Protein AF-G0UM67-F1 (afdb_monomer)

pLDDT: mean 74.73, std 21.14, range [26.67, 97.81]

Sequence (356 aa):
MTARTPSRRLTDVLRSNSKESLLRNATDLARVSASLNPEEIQTRFMRNKLLISPKSLQLLYDATIFSRWCAFAVYKPPFCPMRREESRSNFHRVSVESFVEAALRSRDIHPMIQREIPPQDIKIRVVNDVDEVASGPVVVTVADRHHFTRSLEGFTMRYDVLVAGHLPLTEPRTVTAENLFPSLRSGDGDCAPPAGKTGTAAGGASALCACTYQVKRNAYYSVHPVSLVEIAISSPPFPLPPRIELFVREHLGTFVIGDPAANTVAADGSQAAKSSWGVIAMRGDCDFPRVFTHLREVLINTDLTGATGDVTVHKPISFHCRNCFEPVLQRERIYSLKQRRVALLDGSWTPEAEFL

Nearest PDB structures (foldseek):
  2hvy-assembly1_A  TM=4.637E-01  e=1.427E-03  Pyrococcus furiosus
  2rfk-assembly1_A  TM=4.840E-01  e=8.374E-03  Pyrococcus furiosus
  2aus-assembly2_A  TM=4.712E-01  e=1.265E-02  Pyrococcus abyssi
  8jfx-assembly1_A  TM=3.725E-01  e=1.060E-02  Homo sapiens
  1r3e-assembly1_A  TM=3.399E-01  e=4.913E-02  Thermotoga maritima

Foldseek 3Di:
DDPDDPLCDVVVVVVVDDPVRVVVVVVVLVVVCVVDDCVQPVFVLSVCLAAPDLVQKDWQDDLVCCLVPQKTKIKFDANAAQDLVVLVSHPVSGHVVVVVVVVCVDPVNVVSCVVRPDPVFFDWDFQADDDSQEIEITMIHGGPPFPSRPFQQQKKWKKKFKWFADDDWDDKDWDQLCLFVVVLVDPDDPPDDPDDDDDDDSPPLRVSKTKIKGFHDWFDFLLGIITIMMIMIHRRSGRYGTPVQSSCVPPVVTGTFLAQVRVVVPPDDDDPVCPPVCCRPHGVRSPDGGGRMYRFKMKGFGFDQPPVRPDTDTDIDMDGDPDHCVSRTHRDSDPPVCVVVVCVVVVVDDPVVVVD

Solvent-accessible surface area (backbone atoms only — not comparable to full-atom values): 20306 Å² total; per-residue (Å²): 134,86,80,77,77,76,74,74,44,71,66,52,59,54,68,74,41,55,71,68,56,53,50,50,53,50,52,52,50,52,57,54,56,71,75,47,63,67,80,64,45,70,41,66,33,44,29,43,44,28,58,50,58,74,82,60,48,42,82,49,76,50,72,70,51,26,74,76,62,37,36,42,30,35,34,43,40,52,42,44,26,56,45,59,81,62,7,74,73,22,79,68,53,48,15,50,48,55,47,50,59,52,45,56,68,28,89,77,42,32,62,49,44,69,72,78,43,60,80,90,54,63,40,80,42,77,59,44,50,64,45,41,51,26,24,26,65,30,41,36,30,44,33,81,82,50,71,69,66,80,41,44,68,44,31,34,40,34,28,44,32,37,28,57,39,69,64,76,75,47,70,81,38,83,44,64,51,47,61,36,37,56,72,71,72,48,92,64,86,84,73,81,70,84,85,86,78,93,76,95,62,85,82,60,44,66,78,64,29,48,28,31,38,24,35,75,43,66,33,25,52,97,80,40,52,20,19,41,31,40,38,40,38,30,15,49,73,58,45,67,51,66,42,56,62,57,33,34,38,76,75,66,75,38,37,40,38,22,33,79,73,49,69,74,66,74,76,74,80,77,87,84,66,56,74,67,51,48,52,43,35,74,34,18,62,86,86,62,43,45,39,40,41,30,40,40,33,43,36,35,57,40,79,32,78,37,100,80,74,80,48,71,49,74,52,74,46,75,48,68,53,90,81,60,69,70,75,71,54,33,85,61,85,67,71,74,60,52,69,64,49,49,33,64,71,74,67,72,60,50,82,73,76,77,78,117

Mean predicted aligned error: 12.61 Å

Structure (mmCIF, N/CA/C/O backbone):
data_AF-G0UM67-F1
#
_entry.id   AF-G0UM67-F1
#
loop_
_atom_site.group_PDB
_atom_site.id
_atom_site.type_symbol
_atom_site.label_atom_id
_atom_site.label_alt_id
_atom_site.label_comp_id
_atom_site.label_asym_id
_atom_site.label_entity_id
_atom_site.label_seq_id
_atom_site.pdbx_PDB_ins_code
_atom_site.Cartn_x
_atom_site.Cartn_y
_atom_site.Cartn_z
_atom_site.occupancy
_atom_site.B_iso_or_equiv
_atom_site.auth_seq_id
_atom_site.auth_comp_id
_atom_site.auth_asym_id
_atom_site.auth_atom_id
_atom_site.pdbx_PDB_model_num
ATOM 1 N N . MET A 1 1 ? -23.348 -15.900 -17.249 1.00 29.97 1 MET A N 1
ATOM 2 C CA . MET A 1 1 ? -23.357 -14.441 -16.999 1.00 29.97 1 MET A CA 1
ATOM 3 C C . MET A 1 1 ? -21.942 -13.918 -17.172 1.00 29.97 1 MET A C 1
ATOM 5 O O . MET A 1 1 ? -21.071 -14.228 -16.374 1.00 29.97 1 MET A O 1
ATOM 9 N N . THR A 1 2 ? -21.686 -13.236 -18.284 1.00 26.67 2 THR A N 1
ATOM 10 C CA . THR A 1 2 ? -20.361 -12.753 -18.689 1.00 26.67 2 THR A CA 1
ATOM 11 C C . THR A 1 2 ? -19.959 -11.547 -17.844 1.00 26.67 2 THR A C 1
ATOM 13 O O . THR A 1 2 ? -20.509 -10.458 -18.015 1.00 26.67 2 THR A O 1
ATOM 16 N N . ALA A 1 3 ? -19.012 -11.741 -16.928 1.00 29.08 3 ALA A N 1
ATOM 17 C CA . ALA A 1 3 ? -18.395 -10.662 -16.171 1.00 29.08 3 ALA A CA 1
ATOM 18 C C . ALA A 1 3 ? -17.641 -9.741 -17.143 1.00 29.08 3 ALA A C 1
ATOM 20 O O . ALA A 1 3 ? -16.556 -10.071 -17.619 1.00 29.08 3 ALA A O 1
ATOM 21 N N . ARG A 1 4 ? -18.241 -8.595 -17.485 1.00 30.08 4 ARG A N 1
ATOM 22 C CA . ARG A 1 4 ? -17.536 -7.517 -18.184 1.00 30.08 4 ARG A CA 1
ATOM 23 C C . ARG A 1 4 ? -16.379 -7.059 -17.298 1.00 30.08 4 ARG A C 1
ATOM 25 O O . ARG A 1 4 ? -16.598 -6.542 -16.206 1.00 30.08 4 ARG A O 1
ATOM 32 N N . THR A 1 5 ? -15.157 -7.242 -17.779 1.00 33.53 5 THR A N 1
ATOM 33 C CA . THR A 1 5 ? -13.941 -6.677 -17.196 1.00 33.53 5 THR A CA 1
ATOM 34 C C . THR A 1 5 ? -14.061 -5.151 -17.197 1.00 33.53 5 THR A C 1
ATOM 36 O O . THR A 1 5 ? -14.263 -4.571 -18.268 1.00 33.53 5 THR A O 1
ATOM 39 N N . PRO A 1 6 ? -13.934 -4.454 -16.056 1.00 36.53 6 PRO A N 1
ATOM 40 C CA . PRO A 1 6 ? -13.892 -3.004 -16.073 1.00 36.53 6 PRO A CA 1
ATOM 41 C C . PRO A 1 6 ? -12.496 -2.582 -16.538 1.00 36.53 6 PRO A C 1
ATOM 43 O O . PRO A 1 6 ? -11.580 -2.421 -15.733 1.00 36.53 6 PRO A O 1
ATOM 46 N N . SER A 1 7 ? -12.311 -2.400 -17.848 1.00 37.12 7 SER A N 1
ATOM 47 C CA . SER A 1 7 ? -11.186 -1.608 -18.341 1.00 37.12 7 SER A CA 1
ATOM 48 C C . SER A 1 7 ? -11.464 -0.163 -17.936 1.00 37.12 7 SER A C 1
ATOM 50 O O . SER A 1 7 ? -12.170 0.536 -18.652 1.00 37.12 7 SER A O 1
ATOM 52 N N . ARG A 1 8 ? -10.998 0.286 -16.767 1.00 43.72 8 ARG A N 1
ATOM 53 C CA . ARG A 1 8 ? -11.111 1.704 -16.399 1.00 43.72 8 ARG A CA 1
ATOM 54 C C . ARG A 1 8 ? -10.198 2.500 -17.324 1.00 43.72 8 ARG A C 1
ATOM 56 O O . ARG A 1 8 ? -9.001 2.626 -17.073 1.00 43.72 8 ARG A O 1
ATOM 63 N N . ARG A 1 9 ? -10.749 2.989 -18.433 1.00 49.38 9 ARG A N 1
ATOM 64 C CA . ARG A 1 9 ? -10.054 3.919 -19.320 1.00 49.38 9 ARG A CA 1
ATOM 65 C C . ARG A 1 9 ? -9.895 5.244 -18.567 1.00 49.38 9 ARG A C 1
ATOM 67 O O . ARG A 1 9 ? -10.712 5.579 -17.713 1.00 49.38 9 ARG A O 1
ATOM 74 N N . LEU A 1 10 ? -8.867 6.031 -18.889 1.00 39.97 10 LEU A N 1
ATOM 75 C CA . LEU A 1 10 ? -8.723 7.399 -18.363 1.00 39.97 10 LEU A CA 1
ATOM 76 C C . LEU A 1 10 ? -10.000 8.223 -18.633 1.00 39.97 10 LEU A C 1
ATOM 78 O O . LEU A 1 10 ? -10.423 9.009 -17.795 1.00 39.97 10 LEU A O 1
ATOM 82 N N . THR A 1 11 ? -10.668 7.955 -19.759 1.00 40.16 11 THR A N 1
ATOM 83 C CA . THR A 1 11 ? -11.983 8.501 -20.109 1.00 40.16 11 THR A CA 1
ATOM 84 C C . THR A 1 11 ? -13.088 8.128 -19.124 1.00 40.16 11 THR A C 1
ATOM 86 O O . THR A 1 11 ? -13.959 8.953 -18.888 1.00 40.16 11 THR A O 1
ATOM 89 N N . ASP A 1 12 ? -13.050 6.960 -18.482 1.00 44.88 12 ASP A N 1
ATOM 90 C CA . ASP A 1 12 ? -14.033 6.584 -17.456 1.00 44.88 12 ASP A CA 1
ATOM 91 C C . ASP A 1 12 ? -13.777 7.324 -16.136 1.00 44.88 12 ASP A C 1
ATOM 93 O O . ASP A 1 12 ? -14.718 7.732 -15.461 1.00 44.88 12 ASP A O 1
ATOM 97 N N . VAL A 1 13 ? -12.507 7.574 -15.791 1.00 44.19 13 VAL A N 1
ATOM 98 C CA . VAL A 1 13 ? -12.128 8.407 -14.634 1.00 44.19 13 VAL A CA 1
ATOM 99 C C . VAL A 1 13 ? -12.502 9.875 -14.873 1.00 44.19 13 VAL A C 1
ATOM 101 O O . VAL A 1 13 ? -13.033 10.533 -13.976 1.00 44.19 13 VAL A O 1
ATOM 104 N N . LEU A 1 14 ? -12.305 10.379 -16.093 1.00 40.53 14 LEU A N 1
ATOM 105 C CA . LEU A 1 14 ? -12.730 11.721 -16.494 1.00 40.53 14 LEU A CA 1
ATOM 106 C C . LEU A 1 14 ? -14.260 11.844 -16.557 1.00 40.53 14 LEU A C 1
ATOM 108 O O . LEU A 1 14 ? -14.784 12.858 -16.118 1.00 40.53 14 LEU A O 1
ATOM 112 N N . ARG A 1 15 ? -14.985 10.806 -17.001 1.00 45.59 15 ARG A N 1
ATOM 113 C CA . ARG A 1 15 ? -16.462 10.758 -16.967 1.00 45.59 15 ARG A CA 1
ATOM 114 C C . ARG A 1 15 ? -17.031 10.620 -15.556 1.00 45.59 15 ARG A C 1
ATOM 116 O O . ARG A 1 15 ? -18.143 11.071 -15.312 1.00 45.59 15 ARG A O 1
ATOM 123 N N . SER A 1 16 ? -16.295 10.000 -14.631 1.00 47.97 16 SER A N 1
ATOM 124 C CA . SER A 1 16 ? -16.728 9.849 -13.233 1.00 47.97 16 SER A CA 1
ATOM 125 C C . SER A 1 16 ? -16.647 11.145 -12.418 1.00 47.97 16 SER A C 1
ATOM 127 O O . SER A 1 16 ? -17.230 11.226 -11.340 1.00 47.97 16 SER A O 1
ATOM 129 N N . ASN A 1 17 ? -15.942 12.160 -12.926 1.00 51.34 17 ASN A N 1
ATOM 130 C CA . ASN A 1 17 ? -15.854 13.478 -12.313 1.00 51.34 17 ASN A CA 1
ATOM 131 C C . ASN A 1 17 ? -16.661 14.483 -13.138 1.00 51.34 17 ASN A C 1
ATOM 133 O O . ASN A 1 17 ? -16.570 14.504 -14.362 1.00 51.34 17 ASN A O 1
ATOM 137 N N . SER A 1 18 ? -17.429 15.351 -12.477 1.00 68.62 18 SER A N 1
ATOM 138 C CA . SER A 1 18 ? -18.120 16.431 -13.187 1.00 68.62 18 SER A CA 1
ATOM 139 C C . SER A 1 18 ? -17.104 17.410 -13.792 1.00 68.62 18 SER A C 1
ATOM 141 O O . SER A 1 18 ? -16.006 17.603 -13.249 1.00 68.62 18 SER A O 1
ATOM 143 N N . LYS A 1 19 ? -17.471 18.066 -14.898 1.00 69.94 19 LYS A N 1
ATOM 144 C CA . LYS A 1 19 ? -16.642 19.087 -15.558 1.00 69.94 19 LYS A CA 1
ATOM 145 C C . LYS A 1 19 ? -16.210 20.177 -14.570 1.00 69.94 19 LYS A C 1
ATOM 147 O O . LYS A 1 19 ? -15.052 20.583 -14.560 1.00 69.94 19 LYS A O 1
ATOM 152 N N . GLU A 1 20 ? -17.108 20.591 -13.681 1.00 72.69 20 GLU A N 1
ATOM 153 C CA . GLU A 1 20 ? -16.859 21.593 -12.639 1.00 72.69 20 GLU A CA 1
ATOM 154 C C . GLU A 1 20 ? -15.851 21.101 -11.595 1.00 72.69 20 GLU A C 1
ATOM 156 O O . GLU A 1 20 ? -15.079 21.890 -11.050 1.00 72.69 20 GLU A O 1
ATOM 161 N N . SER A 1 21 ? -15.848 19.803 -11.278 1.00 66.12 21 SER A N 1
ATOM 162 C CA . SER A 1 21 ? -14.854 19.223 -10.372 1.00 66.12 21 SER A CA 1
ATOM 163 C C . SER A 1 21 ? -13.470 19.174 -11.014 1.00 66.12 21 SER A C 1
ATOM 165 O O . SER A 1 21 ? -12.480 19.466 -10.346 1.00 66.12 21 SER A O 1
ATOM 167 N N . LEU A 1 22 ? -13.391 18.822 -12.299 1.00 62.12 22 LEU A N 1
ATOM 168 C CA . LEU A 1 22 ? -12.129 18.800 -13.039 1.00 62.12 22 LEU A CA 1
ATOM 169 C C . LEU A 1 22 ? -11.547 20.210 -13.190 1.00 62.12 22 LEU A C 1
ATOM 171 O O . LEU A 1 22 ? -10.364 20.402 -12.921 1.00 62.12 22 LEU A O 1
ATOM 175 N N . LEU A 1 23 ? -12.383 21.198 -13.531 1.00 69.44 23 LEU A N 1
ATOM 176 C CA . LEU A 1 23 ? -11.973 22.601 -13.630 1.00 69.44 23 LEU A CA 1
ATOM 177 C C . LEU A 1 23 ? -11.469 23.143 -12.289 1.00 69.44 23 LEU A C 1
ATOM 179 O O . LEU A 1 23 ? -10.380 23.702 -12.245 1.00 69.44 23 LEU A O 1
ATOM 183 N N . ARG A 1 24 ? -12.196 22.911 -11.186 1.00 72.19 24 ARG A N 1
ATOM 184 C CA . ARG A 1 24 ? -11.741 23.325 -9.846 1.00 72.19 24 ARG A CA 1
ATOM 185 C C . ARG A 1 24 ? -10.399 22.704 -9.474 1.00 72.19 24 ARG A C 1
ATOM 187 O O . ARG A 1 24 ? -9.493 23.426 -9.074 1.00 72.19 24 ARG A O 1
ATOM 194 N N . ASN A 1 25 ? -10.248 21.392 -9.665 1.00 67.06 25 ASN A N 1
ATOM 195 C CA . ASN A 1 25 ? -8.987 20.706 -9.385 1.00 67.06 25 ASN A CA 1
ATOM 196 C C . ASN A 1 25 ? -7.835 21.259 -10.244 1.00 67.06 25 ASN A C 1
ATOM 198 O O . ASN A 1 25 ? -6.722 21.399 -9.745 1.00 67.06 25 ASN A O 1
ATOM 202 N N . ALA A 1 26 ? -8.090 21.589 -11.516 1.00 69.56 26 ALA A N 1
ATOM 203 C CA . ALA A 1 26 ? -7.094 22.185 -12.402 1.00 69.56 26 ALA A CA 1
ATOM 204 C C . ALA A 1 26 ? -6.704 23.604 -11.960 1.00 69.56 26 ALA A C 1
ATOM 206 O O . ALA A 1 26 ? -5.519 23.923 -11.926 1.00 69.56 26 ALA A O 1
ATOM 207 N N . THR A 1 27 ? -7.672 24.440 -11.570 1.00 73.56 27 THR A N 1
ATOM 208 C CA . THR A 1 27 ? -7.412 25.788 -11.044 1.00 73.56 27 THR A CA 1
ATOM 209 C C . THR A 1 27 ? -6.628 25.742 -9.736 1.00 73.56 27 THR A C 1
ATOM 211 O O . THR A 1 27 ? -5.678 26.503 -9.567 1.00 73.56 27 THR A O 1
ATOM 214 N N . ASP A 1 28 ? -6.988 24.844 -8.818 1.00 69.31 28 ASP A N 1
ATOM 215 C CA . ASP A 1 28 ? -6.264 24.674 -7.559 1.00 69.31 28 ASP A CA 1
ATOM 216 C C . ASP A 1 28 ? -4.840 24.163 -7.810 1.00 69.31 28 ASP A C 1
ATOM 218 O O . ASP A 1 28 ? -3.892 24.711 -7.251 1.00 69.31 28 ASP A O 1
ATOM 222 N N . LEU A 1 29 ? -4.662 23.193 -8.716 1.00 71.50 29 LEU A N 1
ATOM 223 C CA . LEU A 1 29 ? -3.338 22.719 -9.117 1.00 71.50 29 LEU A CA 1
ATOM 224 C C . LEU A 1 29 ? -2.502 23.840 -9.744 1.00 71.50 29 LEU A C 1
ATOM 226 O O . LEU A 1 29 ? -1.328 23.965 -9.410 1.00 71.50 29 LEU A O 1
ATOM 230 N N . ALA A 1 30 ? -3.081 24.665 -10.619 1.00 74.25 30 ALA A N 1
ATOM 231 C CA . ALA A 1 30 ? -2.381 25.780 -11.253 1.00 74.25 30 ALA A CA 1
ATOM 232 C C . ALA A 1 30 ? -1.962 26.845 -10.229 1.00 74.25 30 ALA A C 1
ATOM 234 O O . ALA A 1 30 ? -0.819 27.296 -10.247 1.00 74.25 30 ALA A O 1
ATOM 235 N N . ARG A 1 31 ? -2.852 27.187 -9.287 1.00 78.81 31 ARG A N 1
ATOM 236 C CA . ARG A 1 31 ? -2.562 28.127 -8.194 1.00 78.81 31 ARG A CA 1
ATOM 237 C C . ARG A 1 31 ? -1.411 27.631 -7.323 1.00 78.81 31 ARG A C 1
ATOM 239 O O . ARG A 1 31 ? -0.496 28.390 -7.030 1.00 78.81 31 ARG A O 1
ATOM 246 N N . VAL A 1 32 ? -1.456 26.361 -6.929 1.00 75.88 32 VAL A N 1
ATOM 247 C CA . VAL A 1 32 ? -0.413 25.742 -6.105 1.00 75.88 32 VAL A CA 1
ATOM 248 C C . VAL A 1 32 ? 0.904 25.645 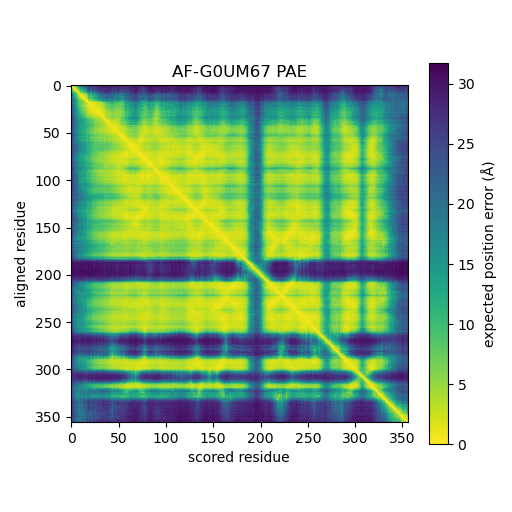-6.877 1.00 75.88 32 VAL A C 1
ATOM 250 O O . VAL A 1 32 ? 1.947 26.016 -6.349 1.00 75.88 32 VAL A O 1
ATOM 253 N N . SER A 1 33 ? 0.864 25.229 -8.145 1.00 74.62 33 SER A N 1
ATOM 254 C CA . SER A 1 33 ? 2.070 25.106 -8.978 1.00 74.62 33 SER A CA 1
ATOM 255 C C . SER A 1 33 ? 2.757 26.456 -9.205 1.00 74.62 33 SER A C 1
ATOM 257 O O . SER A 1 33 ? 3.977 26.503 -9.256 1.00 74.62 33 SER A O 1
ATOM 259 N N . ALA A 1 34 ? 1.999 27.556 -9.283 1.00 79.12 34 ALA A N 1
ATOM 260 C CA . ALA A 1 34 ? 2.552 28.908 -9.400 1.00 79.12 34 ALA A CA 1
ATOM 261 C C . ALA A 1 34 ? 3.272 29.398 -8.128 1.00 79.12 34 ALA A C 1
ATOM 263 O O . ALA A 1 34 ? 4.043 30.349 -8.195 1.00 79.12 34 ALA A O 1
ATOM 264 N N . SER A 1 35 ? 3.015 28.771 -6.974 1.00 81.31 35 SER A N 1
ATOM 265 C CA . SER A 1 35 ? 3.652 29.114 -5.692 1.00 81.31 35 SER A CA 1
ATOM 266 C C . SER A 1 35 ? 4.909 28.297 -5.380 1.00 81.31 35 SER A C 1
ATOM 268 O O . SER A 1 35 ? 5.508 28.487 -4.325 1.00 81.31 35 SER A O 1
ATOM 270 N N . LEU A 1 36 ? 5.286 27.377 -6.270 1.00 82.56 36 LEU A N 1
ATOM 271 C CA . LEU A 1 36 ? 6.387 26.438 -6.080 1.00 82.56 36 LEU A CA 1
ATOM 272 C C . LEU A 1 36 ? 7.535 26.731 -7.040 1.00 82.56 36 LEU A C 1
ATOM 274 O O . LEU A 1 36 ? 7.322 27.235 -8.145 1.00 82.56 36 LEU A O 1
ATOM 278 N N . ASN A 1 37 ? 8.752 26.364 -6.638 1.00 84.00 37 ASN A N 1
ATOM 279 C CA . ASN A 1 37 ? 9.899 26.461 -7.529 1.00 84.00 37 ASN A CA 1
ATOM 280 C C . ASN A 1 37 ? 9.719 25.461 -8.687 1.00 84.00 37 ASN A C 1
ATOM 282 O O . ASN A 1 37 ? 9.455 24.283 -8.432 1.00 84.00 37 ASN A O 1
ATOM 286 N N . PRO A 1 38 ? 9.894 25.869 -9.958 1.00 78.31 38 PRO A N 1
ATOM 287 C CA . PRO A 1 38 ? 9.734 24.964 -11.100 1.00 78.31 38 PRO A CA 1
ATOM 288 C C . PRO A 1 38 ? 10.627 23.717 -11.031 1.00 78.31 38 PRO A C 1
ATOM 290 O O . PRO A 1 38 ? 10.246 22.655 -11.522 1.00 78.31 38 PRO A O 1
ATOM 293 N N . GLU A 1 39 ? 11.788 23.829 -10.384 1.00 80.12 39 GLU A N 1
ATOM 294 C CA . GLU A 1 39 ? 12.719 22.721 -10.150 1.00 80.12 39 GLU A CA 1
ATOM 295 C C . GLU A 1 39 ? 12.130 21.644 -9.223 1.00 80.12 39 GLU A C 1
ATOM 297 O O . GLU A 1 39 ? 12.362 20.457 -9.434 1.00 80.12 39 GLU A O 1
ATOM 302 N N . GLU A 1 40 ? 11.290 22.017 -8.253 1.00 76.50 40 GLU A N 1
ATOM 303 C CA . GLU A 1 40 ? 10.679 21.094 -7.282 1.00 76.50 40 GLU A CA 1
ATOM 304 C C . GLU A 1 40 ? 9.539 20.255 -7.884 1.00 76.50 40 GLU A C 1
ATOM 306 O O . GLU A 1 40 ? 9.174 19.210 -7.343 1.00 76.50 40 GLU A O 1
ATOM 311 N N . ILE A 1 41 ? 8.979 20.685 -9.018 1.00 75.62 41 ILE A N 1
ATOM 312 C CA . ILE A 1 41 ? 7.866 20.018 -9.715 1.00 75.62 41 ILE A CA 1
ATOM 313 C C . ILE A 1 41 ? 8.203 19.659 -11.167 1.00 75.62 41 ILE A C 1
ATOM 315 O O . ILE A 1 41 ? 7.299 19.410 -11.968 1.00 75.62 41 ILE A O 1
ATOM 319 N N . GLN A 1 42 ? 9.496 19.605 -11.506 1.00 72.62 42 GLN A N 1
ATOM 320 C CA . GLN A 1 42 ? 9.988 19.435 -12.877 1.00 72.62 42 GLN A CA 1
ATOM 321 C C . GLN A 1 42 ? 9.440 18.173 -13.566 1.00 72.62 42 GLN A C 1
ATOM 323 O O . GLN A 1 42 ? 9.191 18.168 -14.772 1.00 72.62 42 GLN A O 1
ATOM 328 N N . THR A 1 43 ? 9.234 17.096 -12.804 1.00 72.00 43 THR A N 1
ATOM 329 C CA . THR A 1 43 ? 8.667 15.832 -13.295 1.00 72.00 43 THR A CA 1
ATOM 330 C C . THR A 1 43 ? 7.319 15.550 -12.642 1.00 72.00 43 THR A C 1
ATOM 332 O O . THR A 1 43 ? 7.043 16.004 -11.527 1.00 72.00 43 THR A O 1
ATOM 335 N N . ARG A 1 44 ? 6.462 14.742 -13.287 1.00 73.06 44 ARG A N 1
ATOM 336 C CA . ARG A 1 44 ? 5.183 14.356 -12.665 1.00 73.06 44 ARG A CA 1
ATOM 337 C C . ARG A 1 44 ? 5.406 13.528 -11.399 1.00 73.06 44 ARG A C 1
ATOM 339 O O . ARG A 1 44 ? 4.572 13.592 -10.504 1.00 73.06 44 ARG A O 1
ATOM 346 N N . PHE A 1 45 ? 6.512 12.788 -11.317 1.00 75.38 45 PHE A N 1
ATOM 347 C CA . PHE A 1 45 ? 6.934 12.061 -10.119 1.00 75.38 45 PHE A CA 1
ATOM 348 C C . PHE A 1 45 ? 7.212 13.015 -8.954 1.00 75.38 45 PHE A C 1
ATOM 350 O O . PHE A 1 45 ? 6.590 12.886 -7.902 1.00 75.38 45 PHE A O 1
ATOM 357 N N . MET A 1 46 ? 8.070 14.021 -9.160 1.00 77.69 46 MET A N 1
ATOM 358 C CA . MET A 1 46 ? 8.374 15.035 -8.141 1.00 77.69 46 MET A CA 1
ATOM 359 C C . MET A 1 46 ? 7.125 15.819 -7.743 1.00 77.69 46 MET A C 1
ATOM 361 O O . MET A 1 46 ? 6.831 15.971 -6.560 1.00 77.69 46 MET A O 1
ATOM 365 N N . ARG A 1 47 ? 6.313 16.209 -8.731 1.00 78.81 47 ARG A N 1
ATOM 366 C CA . ARG A 1 47 ? 5.024 16.851 -8.484 1.00 78.81 47 ARG A CA 1
ATOM 367 C C . ARG A 1 47 ? 4.097 15.973 -7.646 1.00 78.81 47 ARG A C 1
ATOM 369 O O . ARG A 1 47 ? 3.483 16.484 -6.725 1.00 78.81 47 ARG A O 1
ATOM 376 N N . ASN A 1 48 ? 3.973 14.678 -7.939 1.00 79.25 48 ASN A N 1
ATOM 377 C CA . ASN A 1 48 ? 3.119 13.767 -7.168 1.00 79.25 48 ASN A CA 1
ATOM 378 C C . ASN A 1 48 ? 3.644 13.536 -5.746 1.00 79.25 48 ASN A C 1
ATOM 380 O O . ASN A 1 48 ? 2.840 13.349 -4.837 1.00 79.25 48 ASN A O 1
ATOM 384 N N . LYS A 1 49 ? 4.968 13.567 -5.557 1.00 82.06 49 LYS A N 1
ATOM 385 C CA . LYS A 1 49 ? 5.595 13.522 -4.235 1.00 82.06 49 LYS A CA 1
ATOM 386 C C . LYS A 1 49 ? 5.279 14.777 -3.416 1.00 82.06 49 LYS A C 1
ATOM 388 O O . LYS A 1 49 ? 4.981 14.679 -2.232 1.00 82.06 49 LYS A O 1
ATOM 393 N N . LEU A 1 50 ? 5.303 15.949 -4.047 1.00 83.38 50 LEU A N 1
ATOM 394 C CA . LEU A 1 50 ? 5.097 17.230 -3.371 1.00 83.38 50 LEU A CA 1
ATOM 395 C C . LEU A 1 50 ? 3.611 17.591 -3.192 1.00 83.38 50 LEU A C 1
ATOM 397 O O . LEU A 1 50 ? 3.216 18.132 -2.161 1.00 83.38 50 LEU A O 1
ATOM 401 N N . LEU A 1 51 ? 2.773 17.290 -4.186 1.00 83.00 51 LEU A N 1
ATOM 402 C CA . LEU A 1 51 ? 1.359 17.675 -4.272 1.00 83.00 51 LEU A CA 1
ATOM 403 C C . LEU A 1 51 ? 0.431 16.494 -3.991 1.00 83.00 51 LEU A C 1
ATOM 405 O O . LEU A 1 51 ? -0.385 16.082 -4.820 1.00 83.00 51 LEU A O 1
ATOM 409 N N . ILE A 1 52 ? 0.552 15.945 -2.787 1.00 81.75 52 ILE A N 1
ATOM 410 C CA . ILE A 1 52 ? -0.255 14.808 -2.348 1.00 81.75 52 ILE A CA 1
ATOM 411 C C . ILE A 1 52 ? -1.680 15.274 -2.066 1.00 81.75 52 ILE A C 1
ATOM 413 O O . ILE A 1 52 ? -1.939 16.004 -1.110 1.00 81.75 52 ILE A O 1
ATOM 417 N N . SER A 1 53 ? -2.634 14.834 -2.888 1.00 78.31 53 SER A N 1
ATOM 418 C CA . SER A 1 53 ? -4.040 15.177 -2.679 1.00 78.31 53 SER A CA 1
ATOM 419 C C . SER A 1 53 ? -4.579 14.490 -1.417 1.00 78.31 53 SER A C 1
ATOM 421 O O . SER A 1 53 ? -4.561 13.258 -1.362 1.00 78.31 53 SER A O 1
ATOM 423 N N . PRO A 1 54 ? -5.175 15.213 -0.450 1.00 74.62 54 PRO A N 1
ATOM 424 C CA . PRO A 1 54 ? -5.819 14.590 0.710 1.00 74.62 54 PRO A CA 1
ATOM 425 C C . PRO A 1 54 ? -6.906 13.573 0.324 1.00 74.62 54 PRO A C 1
ATOM 427 O O . PRO A 1 54 ? -7.112 12.582 1.014 1.00 74.62 54 PRO A O 1
ATOM 430 N N . LYS A 1 55 ? -7.567 13.784 -0.825 1.00 77.44 55 LYS A N 1
ATOM 431 C CA . LYS A 1 55 ? -8.623 12.906 -1.363 1.00 77.44 55 LYS A CA 1
ATOM 432 C C . LYS A 1 55 ? -8.105 11.551 -1.859 1.00 77.44 55 LYS A C 1
ATOM 434 O O . LYS A 1 55 ? -8.902 10.673 -2.180 1.00 77.44 55 LYS A O 1
ATOM 439 N N . SER A 1 56 ? -6.788 11.403 -1.998 1.00 79.25 56 SER A N 1
ATOM 440 C CA . SER A 1 56 ? -6.171 10.143 -2.417 1.00 79.25 56 SER A CA 1
ATOM 441 C C . SER A 1 56 ? -6.037 9.139 -1.271 1.00 79.25 56 SER A C 1
ATOM 443 O O . SER A 1 56 ? -5.921 7.943 -1.537 1.00 79.25 56 SER A O 1
ATOM 445 N N . LEU A 1 57 ? -6.125 9.601 -0.016 1.00 85.81 57 LEU A N 1
ATOM 446 C CA . LEU A 1 57 ? -6.344 8.726 1.128 1.00 85.81 57 LEU A CA 1
ATOM 447 C C . LEU A 1 57 ? -7.816 8.336 1.182 1.00 85.81 57 LEU A C 1
ATOM 449 O O . LEU A 1 57 ? -8.705 9.171 1.016 1.00 85.81 57 LEU A O 1
ATOM 453 N N . GLN A 1 58 ? -8.071 7.052 1.400 1.00 88.06 58 GLN A N 1
ATOM 454 C CA . GLN A 1 58 ? -9.430 6.527 1.467 1.00 88.06 58 GLN A CA 1
ATOM 455 C C . GLN A 1 58 ? -9.605 5.730 2.741 1.00 88.06 58 GLN A C 1
ATOM 457 O O . GLN A 1 58 ? -8.731 4.960 3.133 1.00 88.06 58 GLN A O 1
ATOM 462 N N . LEU A 1 59 ? -10.756 5.900 3.376 1.00 87.75 59 LEU A N 1
ATOM 463 C CA . LEU A 1 59 ? -11.127 5.074 4.503 1.00 87.75 59 LEU A CA 1
ATOM 464 C C . LEU A 1 59 ? -11.600 3.704 3.992 1.00 87.75 59 LEU A C 1
ATOM 466 O O . LEU A 1 59 ? -12.535 3.615 3.198 1.00 87.75 59 LEU A O 1
ATOM 470 N N . LEU A 1 60 ? -10.952 2.637 4.453 1.00 88.75 60 LEU A N 1
ATOM 471 C CA . LEU A 1 60 ? -11.359 1.252 4.238 1.00 88.75 60 LEU A CA 1
ATOM 472 C C . LEU A 1 60 ? -12.108 0.795 5.489 1.00 88.75 60 LEU A C 1
ATOM 474 O O . LEU A 1 60 ? -11.530 0.240 6.427 1.00 88.75 60 LEU A O 1
ATOM 478 N N . TYR A 1 61 ? -13.399 1.107 5.511 1.00 86.56 61 TYR A N 1
ATOM 479 C CA . TYR A 1 61 ? -14.262 0.880 6.659 1.00 86.56 61 TYR A CA 1
ATOM 480 C C . TYR A 1 61 ? -15.357 -0.134 6.346 1.00 86.56 61 TYR A C 1
ATOM 482 O O . TYR A 1 61 ? -16.033 -0.056 5.321 1.00 86.56 61 TYR A O 1
ATOM 490 N N . ASP A 1 62 ? -15.536 -1.059 7.281 1.00 88.44 62 ASP A N 1
ATOM 491 C CA . ASP A 1 62 ? -16.647 -1.994 7.340 1.00 88.44 62 ASP A CA 1
ATOM 492 C C . ASP A 1 62 ? -17.184 -1.964 8.774 1.00 88.44 62 ASP A C 1
ATOM 494 O O . ASP A 1 62 ? -16.451 -2.232 9.731 1.00 88.44 62 ASP A O 1
ATOM 498 N N . ALA A 1 63 ? -18.465 -1.626 8.927 1.00 88.00 63 ALA A N 1
ATOM 499 C CA . ALA A 1 63 ? -19.089 -1.475 10.236 1.00 88.00 63 ALA A CA 1
ATOM 500 C C . ALA A 1 63 ? -19.097 -2.773 11.053 1.00 88.00 63 ALA A C 1
ATOM 502 O O . ALA A 1 63 ? -19.013 -2.720 12.279 1.00 88.00 63 ALA A O 1
ATOM 503 N N . THR A 1 64 ? -19.164 -3.931 10.390 1.00 89.62 64 THR A N 1
ATOM 504 C CA . THR A 1 64 ? -19.162 -5.248 11.041 1.00 89.62 64 THR A CA 1
ATOM 505 C C . THR A 1 64 ? -17.773 -5.635 11.532 1.00 89.62 64 THR A C 1
ATOM 507 O O . THR A 1 64 ? -17.635 -6.249 12.592 1.00 89.62 64 THR A O 1
ATOM 510 N N . ILE A 1 65 ? -16.734 -5.249 10.785 1.00 89.69 65 ILE A N 1
ATOM 511 C CA . ILE A 1 65 ? -15.348 -5.420 11.216 1.00 89.69 65 ILE A CA 1
ATOM 512 C C . ILE A 1 65 ? -15.076 -4.479 12.387 1.00 89.69 65 ILE A C 1
ATOM 514 O O . ILE A 1 65 ? -14.557 -4.918 13.410 1.00 89.69 65 ILE A O 1
ATOM 518 N N . PHE A 1 66 ? -15.480 -3.214 12.276 1.00 91.50 66 PHE A N 1
ATOM 519 C CA . PHE A 1 66 ? -15.225 -2.220 13.309 1.00 91.50 66 PHE A CA 1
ATOM 520 C C . PHE A 1 66 ? -15.916 -2.555 14.634 1.00 91.50 66 PHE A C 1
ATOM 522 O O . PHE A 1 66 ? -15.260 -2.528 15.671 1.00 91.50 66 PHE A O 1
ATOM 529 N N . SER A 1 67 ? -17.208 -2.901 14.623 1.00 89.12 67 SER A N 1
ATOM 530 C CA . SER A 1 67 ? -17.942 -3.202 15.861 1.00 89.12 67 SER A CA 1
ATOM 531 C C . SER A 1 67 ? -17.337 -4.383 16.618 1.00 89.12 67 SER A C 1
ATOM 533 O O . SER A 1 67 ? -17.189 -4.343 17.836 1.00 89.12 67 SER A O 1
ATOM 535 N N . ARG A 1 68 ? -16.923 -5.424 15.893 1.00 89.50 68 ARG A N 1
ATOM 536 C CA . ARG A 1 68 ? -16.375 -6.644 16.489 1.00 89.50 68 ARG A CA 1
ATOM 537 C C . ARG A 1 68 ? -14.913 -6.503 16.897 1.00 89.50 68 ARG A C 1
ATOM 539 O O . ARG A 1 68 ? -14.505 -6.970 17.959 1.00 89.50 68 ARG A O 1
ATOM 546 N N . TRP A 1 69 ? -14.111 -5.899 16.031 1.00 91.06 69 TRP A N 1
ATOM 547 C CA . TRP A 1 69 ? -12.655 -5.941 16.128 1.00 91.06 69 TRP A CA 1
ATOM 548 C C . TRP A 1 69 ? -12.033 -4.607 16.518 1.00 91.06 69 TRP A C 1
ATOM 550 O O . TRP A 1 69 ? -10.832 -4.557 16.760 1.00 91.06 69 TRP A O 1
ATOM 560 N N . CYS A 1 70 ? -12.830 -3.536 16.605 1.00 93.25 70 CYS A N 1
ATOM 561 C CA . CYS A 1 70 ? -12.349 -2.184 16.894 1.00 93.25 70 CYS A CA 1
ATOM 562 C C . CYS A 1 70 ? -11.222 -1.773 15.928 1.00 93.25 70 CYS A C 1
ATOM 564 O O . CYS A 1 70 ? -10.245 -1.140 16.330 1.00 93.25 70 CYS A O 1
ATOM 566 N N . ALA A 1 71 ? -11.345 -2.184 14.663 1.00 94.50 71 ALA A N 1
ATOM 567 C CA . ALA A 1 71 ? -10.326 -2.025 13.637 1.00 94.50 71 ALA A CA 1
ATOM 568 C C . ALA A 1 71 ? -10.927 -1.504 12.328 1.00 94.50 71 ALA A C 1
ATOM 570 O O . ALA A 1 71 ? -12.043 -1.859 11.947 1.00 94.50 71 ALA A O 1
ATOM 571 N N . PHE A 1 72 ? -10.160 -0.678 11.629 1.00 94.75 72 PHE A N 1
ATOM 572 C CA . PHE A 1 72 ? -10.411 -0.241 10.259 1.00 94.75 72 PHE A CA 1
ATOM 573 C C . PHE A 1 72 ? -9.071 -0.117 9.530 1.00 94.75 72 PHE A C 1
ATOM 575 O O . PHE A 1 72 ? -8.015 -0.296 10.137 1.00 94.75 72 PHE A O 1
ATOM 582 N N . ALA A 1 73 ? -9.086 0.201 8.239 1.00 94.81 73 ALA A N 1
ATOM 583 C CA . ALA A 1 73 ? -7.858 0.525 7.528 1.00 94.81 73 ALA A CA 1
ATOM 584 C C . ALA A 1 73 ? -7.969 1.845 6.766 1.00 94.81 73 ALA A C 1
ATOM 586 O O . ALA A 1 73 ? -9.055 2.338 6.464 1.00 94.81 73 ALA A O 1
ATOM 587 N N . VAL A 1 74 ? -6.821 2.422 6.442 1.00 92.94 74 VAL A N 1
ATOM 588 C CA . VAL A 1 74 ? -6.692 3.577 5.558 1.00 92.94 74 VAL A CA 1
ATOM 589 C C . VAL A 1 74 ? -5.905 3.142 4.339 1.00 92.94 74 VAL A C 1
ATOM 591 O O . VAL A 1 74 ? -4.838 2.552 4.457 1.00 92.94 74 VAL A O 1
ATOM 594 N N . TYR A 1 75 ? -6.407 3.438 3.150 1.00 92.75 75 TYR A N 1
ATOM 595 C CA . TYR A 1 75 ? -5.614 3.318 1.941 1.00 92.75 75 TYR A CA 1
ATOM 596 C C . TYR A 1 75 ? -4.615 4.475 1.875 1.00 92.75 75 TYR A C 1
ATOM 598 O O . TYR A 1 75 ? -5.002 5.635 1.708 1.00 92.75 75 TYR A O 1
ATOM 606 N N . LYS A 1 76 ? -3.329 4.145 1.988 1.00 93.50 76 LYS A N 1
ATOM 607 C CA . LYS A 1 76 ? -2.205 5.055 1.789 1.00 93.50 76 LYS A CA 1
ATOM 608 C C . LYS A 1 76 ? -1.838 5.108 0.294 1.00 93.50 76 LYS A C 1
ATOM 610 O O . LYS A 1 76 ? -1.514 4.068 -0.288 1.00 93.50 76 LYS A O 1
ATOM 615 N N . PRO A 1 77 ? -1.844 6.289 -0.343 1.00 89.00 77 PRO A N 1
ATOM 616 C CA . PRO A 1 77 ? -1.332 6.484 -1.696 1.00 89.00 77 PRO A C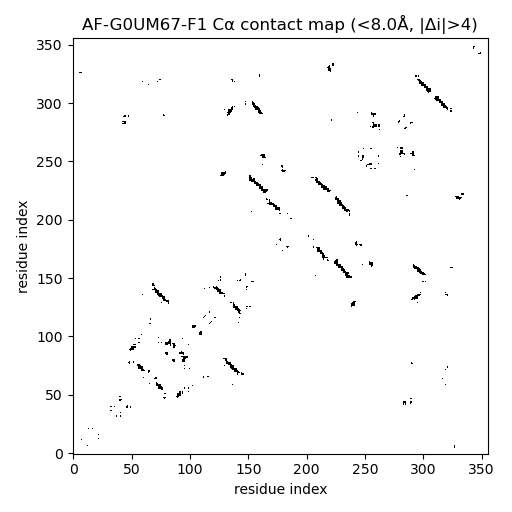A 1
ATOM 617 C C . PRO A 1 77 ? 0.213 6.496 -1.704 1.00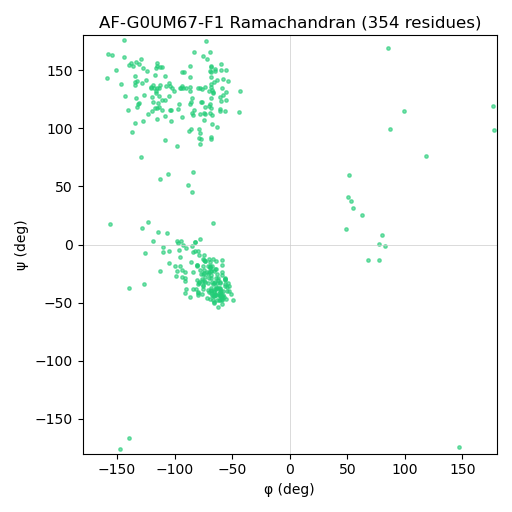 89.00 77 PRO A C 1
ATOM 619 O O . PRO A 1 77 ? 0.835 6.704 -0.657 1.00 89.00 77 PRO A O 1
ATOM 622 N N . PRO A 1 78 ? 0.856 6.296 -2.870 1.00 87.69 78 PRO A N 1
ATOM 623 C CA . PRO A 1 78 ? 2.309 6.434 -2.969 1.00 87.69 78 PRO A CA 1
ATOM 624 C C . PRO A 1 78 ? 2.748 7.854 -2.578 1.00 87.69 78 PRO A C 1
ATOM 626 O O . PRO A 1 78 ? 1.994 8.810 -2.762 1.00 87.69 78 PRO A O 1
ATOM 629 N N . PHE A 1 79 ? 3.958 7.970 -2.037 1.00 88.75 79 PHE A N 1
ATOM 630 C CA . PHE A 1 79 ? 4.609 9.187 -1.525 1.00 88.75 79 PHE A CA 1
ATOM 631 C C . PHE A 1 79 ? 4.012 9.808 -0.264 1.00 88.75 79 PHE A C 1
ATOM 633 O O . PHE A 1 79 ? 4.646 10.661 0.347 1.00 88.75 79 PHE A O 1
ATOM 640 N N . CYS A 1 80 ? 2.810 9.407 0.156 1.00 91.50 80 CYS A N 1
ATOM 641 C CA . CYS A 1 80 ? 2.238 9.919 1.399 1.00 91.50 80 CYS A CA 1
ATOM 642 C C . CYS A 1 80 ? 3.031 9.381 2.591 1.00 91.50 80 CYS A C 1
ATOM 644 O O . CYS A 1 80 ? 3.095 8.161 2.735 1.00 91.50 80 CYS A O 1
ATOM 646 N N . PRO A 1 81 ? 3.619 10.239 3.438 1.00 94.06 81 PRO A N 1
ATOM 647 C CA . PRO A 1 81 ? 4.348 9.780 4.607 1.00 94.06 81 PRO A CA 1
ATOM 648 C C . PRO A 1 81 ? 3.402 9.172 5.641 1.00 94.06 81 PRO A C 1
ATOM 650 O O . PRO A 1 81 ? 2.218 9.526 5.734 1.00 94.06 81 PRO A O 1
ATOM 653 N N . MET A 1 82 ? 3.940 8.270 6.456 1.00 94.88 82 MET A N 1
ATOM 654 C CA . MET A 1 82 ? 3.190 7.704 7.574 1.00 94.88 82 MET A CA 1
ATOM 655 C C . MET A 1 82 ? 3.021 8.757 8.671 1.00 94.88 82 MET A C 1
ATOM 657 O O . MET A 1 82 ? 1.902 8.965 9.154 1.00 94.88 82 MET A O 1
ATOM 661 N N . ARG A 1 83 ? 4.113 9.457 9.012 1.00 94.00 83 ARG A N 1
ATOM 662 C CA . ARG A 1 83 ? 4.189 10.350 10.172 1.00 94.00 83 ARG A CA 1
ATOM 663 C C . ARG A 1 83 ? 3.835 11.793 9.835 1.00 94.00 83 ARG A C 1
ATOM 665 O O . ARG A 1 83 ? 4.118 12.300 8.748 1.00 94.00 83 ARG A O 1
ATOM 672 N N . ARG A 1 84 ? 3.248 12.504 10.801 1.00 91.75 84 ARG A N 1
ATOM 673 C CA . ARG A 1 84 ? 2.929 13.935 10.655 1.00 91.75 84 ARG A CA 1
ATOM 674 C C . ARG A 1 84 ? 4.174 14.800 10.492 1.00 91.75 84 ARG A C 1
ATOM 676 O O . ARG A 1 84 ? 4.142 15.774 9.745 1.00 91.75 84 ARG A O 1
ATOM 683 N N . GLU A 1 85 ? 5.257 14.467 11.176 1.00 91.38 85 GLU A N 1
ATOM 684 C CA . GLU A 1 85 ? 6.496 15.252 11.147 1.00 91.38 85 GLU A CA 1
ATOM 685 C C . GLU A 1 85 ? 7.136 15.256 9.751 1.00 91.38 85 GLU A C 1
ATOM 687 O O . GLU A 1 85 ? 7.566 16.303 9.265 1.00 91.38 85 GLU A O 1
ATOM 692 N N . GLU A 1 86 ? 7.068 14.118 9.062 1.00 89.88 86 GLU A N 1
ATOM 693 C CA . GLU A 1 86 ? 7.537 13.920 7.687 1.00 89.88 86 GLU A CA 1
ATOM 694 C C . GLU A 1 86 ? 6.687 14.682 6.654 1.00 89.88 86 GLU A C 1
ATOM 696 O O . GLU A 1 86 ? 7.171 15.028 5.575 1.00 89.88 86 GLU A O 1
ATOM 701 N N . SER A 1 87 ? 5.430 15.014 6.982 1.00 88.75 87 SER A N 1
ATOM 702 C CA . SER A 1 87 ? 4.508 15.702 6.064 1.00 88.75 87 SER A CA 1
ATOM 703 C C . SER A 1 87 ? 4.915 17.130 5.704 1.00 88.75 87 SER A C 1
ATOM 705 O O . SER A 1 87 ? 4.387 17.694 4.750 1.00 88.75 87 SER A O 1
ATOM 707 N N . ARG A 1 88 ? 5.890 17.713 6.415 1.00 85.56 88 ARG A N 1
ATOM 708 C CA . ARG A 1 88 ? 6.466 19.026 6.076 1.00 85.56 88 ARG A CA 1
ATOM 709 C C . ARG A 1 88 ? 7.084 19.056 4.678 1.00 85.56 88 ARG A C 1
ATOM 711 O O . ARG A 1 88 ? 7.193 20.128 4.096 1.00 85.56 88 ARG A O 1
ATOM 718 N N . SER A 1 89 ? 7.471 17.891 4.164 1.00 79.62 89 SER A N 1
ATOM 719 C CA . SER A 1 89 ? 8.035 17.714 2.828 1.00 79.62 89 SER A CA 1
ATOM 720 C C . SER A 1 89 ? 7.005 17.810 1.696 1.00 79.62 89 SER A C 1
ATOM 722 O O . SER A 1 89 ? 7.405 17.927 0.541 1.00 79.62 89 SER A O 1
ATOM 724 N N . ASN A 1 90 ? 5.698 17.774 1.995 1.00 86.38 90 ASN A N 1
ATOM 725 C CA . ASN A 1 90 ? 4.640 17.915 0.997 1.00 86.38 90 ASN A CA 1
ATOM 726 C C . ASN A 1 90 ? 3.775 19.161 1.243 1.00 86.38 90 ASN A C 1
ATOM 728 O O . ASN A 1 90 ? 3.520 19.565 2.378 1.00 86.38 90 ASN A O 1
ATOM 732 N N . PHE A 1 91 ? 3.300 19.775 0.158 1.00 84.31 91 PHE A N 1
ATOM 733 C CA . PHE A 1 91 ? 2.639 21.083 0.174 1.00 84.31 91 PHE A CA 1
ATOM 734 C C . PHE A 1 91 ? 1.374 21.103 1.043 1.00 84.31 91 PHE A C 1
ATOM 736 O O . PHE A 1 91 ? 1.117 22.056 1.776 1.00 84.31 91 PHE A O 1
ATOM 743 N N . HIS A 1 92 ? 0.584 20.030 0.989 1.00 83.38 92 HIS A N 1
ATOM 744 C CA . HIS A 1 92 ? -0.679 19.931 1.719 1.00 83.38 92 HIS A CA 1
ATOM 745 C C . HIS A 1 92 ? -0.516 19.453 3.171 1.00 83.38 92 HIS A C 1
ATOM 747 O O . HIS A 1 92 ? -1.518 19.362 3.880 1.00 83.38 92 HIS A O 1
ATOM 753 N N . ARG A 1 93 ? 0.715 19.153 3.621 1.00 88.50 93 ARG A N 1
ATOM 754 C CA . ARG A 1 93 ? 1.028 18.601 4.954 1.00 88.50 93 ARG A CA 1
ATOM 755 C C . ARG A 1 93 ? 0.187 17.374 5.305 1.00 88.50 93 ARG A C 1
ATOM 757 O O . ARG A 1 93 ? -0.299 17.208 6.423 1.00 88.50 93 ARG A O 1
ATOM 764 N N . VAL A 1 94 ? 0.003 16.515 4.309 1.00 88.81 94 VAL A N 1
ATOM 765 C CA . VAL A 1 94 ? -0.783 15.290 4.413 1.00 88.81 94 VAL A CA 1
ATOM 766 C C . VAL A 1 94 ? 0.125 14.150 4.852 1.00 88.81 94 VAL A C 1
ATOM 768 O O . VAL A 1 94 ? 1.227 13.973 4.339 1.00 88.81 94 VAL A O 1
ATOM 771 N N . SER A 1 95 ? -0.364 13.375 5.810 1.00 94.00 95 SER A N 1
ATOM 772 C CA . SER A 1 95 ? 0.214 12.116 6.289 1.00 94.00 95 SER A CA 1
ATOM 773 C C . SER A 1 95 ? -0.898 11.137 6.636 1.00 94.00 95 SER A C 1
ATOM 775 O O . SER A 1 95 ? -2.037 11.551 6.896 1.00 94.00 95 SER A O 1
ATOM 777 N N . VAL A 1 96 ? -0.566 9.850 6.719 1.00 94.81 96 VAL A N 1
ATOM 778 C CA . VAL A 1 96 ? -1.504 8.835 7.214 1.00 94.81 96 VAL A CA 1
ATOM 779 C C . VAL A 1 96 ? -1.989 9.192 8.620 1.00 94.81 96 VAL A C 1
ATOM 781 O O . VAL A 1 96 ? -3.193 9.203 8.847 1.00 94.81 96 VAL A O 1
ATOM 784 N N . GLU A 1 97 ? -1.103 9.602 9.531 1.00 94.12 97 GLU A N 1
ATOM 785 C CA . GLU A 1 97 ? -1.486 10.036 10.884 1.00 94.12 97 GLU A CA 1
ATOM 786 C C . GLU A 1 97 ? -2.468 11.217 10.896 1.00 94.12 97 GLU A C 1
ATOM 788 O O . GLU A 1 97 ? -3.456 11.199 11.631 1.00 94.12 97 GLU A O 1
ATOM 793 N N . SER A 1 98 ? -2.241 12.249 10.072 1.00 91.75 98 SER A N 1
ATOM 794 C CA . SER A 1 98 ? -3.190 13.371 9.949 1.00 91.75 98 SER A CA 1
ATOM 795 C C . SER A 1 98 ? -4.566 12.929 9.450 1.00 91.75 98 SER A C 1
ATOM 797 O O . SER A 1 98 ? -5.588 13.417 9.934 1.00 91.75 98 SER A O 1
ATOM 799 N N . PHE A 1 99 ? -4.601 11.964 8.531 1.00 93.25 99 PHE A N 1
ATOM 800 C CA . PHE A 1 99 ? -5.847 11.436 8.000 1.00 93.25 99 PHE A CA 1
ATOM 801 C C . PHE A 1 99 ? -6.549 10.516 8.994 1.00 93.25 99 PHE A C 1
ATOM 803 O O . PHE A 1 99 ? -7.766 10.584 9.106 1.00 93.25 99 PHE A O 1
ATOM 810 N N . VAL A 1 100 ? -5.812 9.700 9.752 1.00 94.00 100 VAL A N 1
ATOM 811 C CA . VAL A 1 100 ? -6.371 8.881 10.835 1.00 94.00 100 VAL A CA 1
ATOM 812 C C . VAL A 1 100 ? -7.030 9.774 11.883 1.00 94.00 100 VAL A C 1
ATOM 814 O O . VAL A 1 100 ? -8.171 9.517 12.255 1.00 94.00 100 VAL A O 1
ATOM 817 N N . GLU A 1 101 ? -6.385 10.869 12.296 1.00 92.12 101 GLU A N 1
ATOM 818 C CA . GLU A 1 101 ? -6.993 11.831 13.226 1.00 92.12 101 GLU A CA 1
ATOM 819 C C . GLU A 1 101 ? -8.306 12.414 12.675 1.00 92.12 101 GLU A C 1
ATOM 821 O O . GLU A 1 101 ? -9.307 12.487 13.392 1.00 92.12 101 GLU A O 1
ATOM 826 N N . ALA A 1 102 ? -8.335 12.782 11.391 1.00 89.62 102 ALA A N 1
ATOM 827 C CA . ALA A 1 102 ? -9.552 13.256 10.736 1.00 89.62 102 ALA A CA 1
ATOM 828 C C . ALA A 1 102 ? -10.626 12.156 10.626 1.00 89.62 102 ALA A C 1
ATOM 830 O O . ALA A 1 102 ? -11.806 12.413 10.867 1.00 89.62 102 ALA A O 1
ATOM 831 N N . ALA A 1 103 ? -10.227 10.921 10.314 1.00 89.81 103 ALA A N 1
ATOM 832 C CA . ALA A 1 103 ? -11.113 9.771 10.182 1.00 89.81 103 ALA A CA 1
ATOM 833 C C . ALA A 1 103 ? -11.784 9.420 11.516 1.00 89.81 103 ALA A C 1
ATOM 835 O O . ALA A 1 103 ? -12.980 9.148 11.542 1.00 89.81 103 ALA A O 1
ATOM 836 N N . LEU A 1 104 ? -11.072 9.518 12.639 1.00 90.62 104 LEU A N 1
ATOM 837 C CA . LEU A 1 104 ? -11.627 9.296 13.982 1.00 90.62 104 LEU A CA 1
ATOM 838 C C . LEU A 1 104 ? -12.699 10.325 14.383 1.00 90.62 104 LEU A C 1
ATOM 840 O O . LEU A 1 104 ? -13.518 10.053 15.261 1.00 90.62 104 LEU A O 1
ATOM 844 N N . ARG A 1 105 ? -12.712 11.494 13.732 1.00 90.69 105 ARG A N 1
ATOM 845 C CA . ARG A 1 105 ? -13.734 12.547 13.877 1.00 90.69 105 ARG A CA 1
ATOM 846 C C . ARG A 1 105 ? -14.804 12.492 12.781 1.00 90.69 105 ARG A C 1
ATOM 848 O O . ARG A 1 105 ? -15.680 13.353 12.731 1.00 90.69 105 ARG A O 1
ATOM 855 N N . SER A 1 106 ? -14.722 11.520 11.874 1.00 89.19 106 SER A N 1
ATOM 856 C CA . SER A 1 106 ? -15.665 11.381 10.766 1.00 89.19 106 SER A CA 1
ATOM 857 C C . SER A 1 106 ? -17.032 10.901 11.247 1.00 89.19 106 SER A C 1
ATOM 859 O O . SER A 1 106 ? -17.164 10.278 12.300 1.00 89.19 106 SER A O 1
ATOM 861 N N . ARG A 1 107 ? -18.056 11.144 10.425 1.00 88.88 107 ARG A N 1
ATOM 862 C CA . ARG A 1 107 ? -19.430 10.694 10.688 1.00 88.88 107 ARG A CA 1
ATOM 863 C C . ARG A 1 107 ? -19.572 9.170 10.711 1.00 88.88 107 ARG A C 1
ATOM 865 O O . ARG A 1 107 ? -20.524 8.683 11.304 1.00 88.88 107 ARG A O 1
ATOM 872 N N . ASP A 1 108 ? -18.634 8.444 10.107 1.00 84.31 108 ASP A N 1
ATOM 873 C CA . ASP A 1 108 ? -18.690 6.985 10.013 1.00 84.31 108 ASP A CA 1
ATOM 874 C C . ASP A 1 108 ? -18.076 6.318 11.252 1.00 84.31 108 ASP A C 1
ATOM 876 O O . ASP A 1 108 ? -18.658 5.406 11.836 1.00 84.31 108 ASP A O 1
ATOM 880 N N . ILE A 1 109 ? -16.907 6.796 11.695 1.00 88.62 109 ILE A N 1
ATOM 881 C CA . ILE A 1 109 ? -16.161 6.174 12.799 1.00 88.62 109 ILE A CA 1
ATOM 882 C C . ILE A 1 109 ? -16.543 6.768 14.156 1.00 88.62 109 ILE A C 1
ATOM 884 O O . ILE A 1 109 ? -16.685 6.024 15.125 1.00 88.62 109 ILE A O 1
ATOM 888 N N . HIS A 1 110 ? -16.710 8.089 14.256 1.00 91.62 110 HIS A N 1
ATOM 889 C CA . HIS A 1 110 ? -16.884 8.750 15.551 1.00 91.62 110 HIS A CA 1
ATOM 890 C C . HIS A 1 110 ? -18.099 8.231 16.345 1.00 91.62 110 HIS A C 1
ATOM 892 O O . HIS A 1 110 ? -17.920 7.871 17.512 1.00 91.62 110 HIS A O 1
ATOM 898 N N . PRO A 1 111 ? -19.303 8.087 15.747 1.00 91.44 111 PRO A N 1
ATOM 899 C CA . PRO A 1 111 ? -20.458 7.552 16.473 1.00 91.44 111 PRO A CA 1
ATOM 900 C C . PRO A 1 111 ? -20.257 6.095 16.901 1.00 91.44 111 PRO A C 1
ATOM 902 O O . PRO A 1 111 ? -20.739 5.674 17.949 1.00 91.44 111 PRO A O 1
ATOM 905 N N . MET A 1 112 ? -19.519 5.320 16.104 1.00 88.94 112 MET A N 1
ATOM 906 C CA . MET A 1 112 ? -19.222 3.920 16.399 1.00 88.94 112 MET A CA 1
ATOM 907 C C . MET A 1 112 ? -18.247 3.785 17.565 1.00 88.94 112 MET A C 1
ATOM 909 O O . MET A 1 112 ? -18.447 2.925 18.415 1.00 88.94 112 MET A O 1
ATOM 913 N N . ILE A 1 113 ? -17.234 4.654 17.654 1.00 91.12 113 ILE A N 1
ATOM 914 C CA . ILE A 1 113 ? -16.354 4.719 18.829 1.00 91.12 113 ILE A CA 1
ATOM 915 C C . ILE A 1 113 ? -17.185 5.011 20.078 1.00 91.12 113 ILE A C 1
ATOM 917 O O . ILE A 1 113 ? -17.089 4.266 21.046 1.00 91.12 113 ILE A O 1
ATOM 921 N N . GLN A 1 114 ? -18.031 6.045 20.038 1.00 92.00 114 GLN A N 1
ATOM 922 C CA . GLN A 1 114 ? -18.854 6.436 21.187 1.00 92.00 114 GLN A CA 1
ATOM 923 C C . GLN A 1 114 ? -19.822 5.336 21.638 1.00 92.00 114 GLN A C 1
ATOM 925 O O . GLN A 1 114 ? -20.113 5.233 22.827 1.00 92.00 114 GLN A O 1
ATOM 930 N N . ARG A 1 115 ? -20.325 4.523 20.702 1.00 90.38 115 ARG A N 1
ATOM 931 C CA . ARG A 1 115 ? -21.261 3.435 21.001 1.00 90.38 115 ARG A CA 1
ATOM 932 C C . ARG A 1 115 ? -20.575 2.180 21.541 1.00 90.38 115 ARG A C 1
ATOM 934 O O . ARG A 1 115 ? -21.108 1.547 22.443 1.00 90.38 115 ARG A O 1
ATOM 941 N N . GLU A 1 116 ? -19.436 1.794 20.969 1.00 88.44 116 GLU A N 1
ATOM 942 C CA . GLU A 1 116 ? -18.824 0.474 21.201 1.00 88.44 116 GLU A CA 1
ATOM 943 C C . GLU A 1 116 ? -17.670 0.498 22.222 1.00 88.44 116 GLU A C 1
ATOM 945 O O . GLU A 1 116 ? -17.255 -0.555 22.728 1.00 88.44 116 GLU A O 1
ATOM 950 N N . ILE A 1 117 ? -17.095 1.676 22.500 1.00 91.12 117 ILE A N 1
ATOM 951 C CA . ILE A 1 117 ? -15.840 1.817 23.249 1.00 91.12 117 ILE A CA 1
ATOM 952 C C . ILE A 1 117 ? -15.980 2.895 24.333 1.00 91.12 117 ILE A C 1
ATOM 954 O O . ILE A 1 117 ? -16.184 4.068 24.013 1.00 91.12 117 ILE A O 1
ATOM 958 N N . PRO A 1 118 ? -15.821 2.534 25.620 1.00 90.50 118 PRO A N 1
ATOM 959 C CA . PRO A 1 118 ? -15.747 3.512 26.698 1.00 90.50 118 PRO A CA 1
ATOM 960 C C . PRO A 1 118 ? -14.592 4.502 26.476 1.00 90.50 118 PRO A C 1
ATOM 962 O O . PRO A 1 118 ? -13.515 4.074 26.056 1.00 90.50 118 PRO A O 1
ATOM 965 N N . PRO A 1 119 ? -14.748 5.800 26.800 1.00 89.12 119 PRO A N 1
ATOM 966 C CA . PRO A 1 119 ? -13.712 6.808 26.559 1.00 89.12 119 PRO A CA 1
ATOM 967 C C . PRO A 1 119 ? -12.330 6.457 27.131 1.00 89.12 119 PRO A C 1
ATOM 969 O O . PRO A 1 119 ? -11.316 6.740 26.500 1.00 89.12 119 PRO A O 1
ATOM 972 N N . GLN A 1 120 ? -12.284 5.799 28.293 1.00 90.56 120 GLN A N 1
ATOM 973 C CA . GLN A 1 120 ? -11.049 5.365 28.955 1.00 90.56 120 GLN A CA 1
ATOM 974 C C . GLN A 1 120 ? -10.302 4.229 28.231 1.00 90.56 120 GLN A C 1
ATOM 976 O O . GLN A 1 120 ? -9.100 4.056 28.440 1.00 90.56 120 GLN A O 1
ATOM 981 N N . ASP A 1 121 ? -10.989 3.477 27.369 1.00 91.38 121 ASP A N 1
ATOM 982 C CA . ASP A 1 121 ? -10.432 2.317 26.663 1.00 91.38 121 ASP A CA 1
ATOM 983 C C . ASP A 1 121 ? -9.942 2.664 25.250 1.00 91.38 121 ASP A C 1
ATOM 985 O O . ASP A 1 121 ? -9.354 1.816 24.570 1.00 91.38 121 ASP A O 1
ATOM 989 N N . ILE A 1 122 ? -10.166 3.905 24.802 1.00 93.25 122 ILE A N 1
ATOM 990 C CA . ILE A 1 122 ? -9.761 4.366 23.475 1.00 93.25 122 ILE A CA 1
ATOM 991 C C . ILE A 1 122 ? -8.231 4.412 23.408 1.00 93.25 122 ILE A C 1
ATOM 993 O O . ILE A 1 122 ? -7.575 5.245 24.035 1.00 93.25 122 ILE A O 1
ATOM 997 N N . LYS A 1 123 ? -7.657 3.517 22.602 1.00 94.62 123 LYS A N 1
ATOM 998 C CA . LYS A 1 123 ? -6.221 3.426 22.322 1.00 94.62 123 LYS A CA 1
ATOM 999 C C . LYS A 1 123 ? -6.013 3.248 20.830 1.00 94.62 123 LYS A C 1
ATOM 1001 O O . LYS A 1 123 ? -6.230 2.171 20.282 1.00 94.62 123 LYS A O 1
ATOM 1006 N N . ILE A 1 124 ? -5.597 4.326 20.177 1.00 94.31 124 ILE A N 1
ATOM 1007 C CA . ILE A 1 124 ? -5.375 4.343 18.733 1.00 94.31 124 ILE A CA 1
ATOM 1008 C C . ILE A 1 124 ? -3.969 3.820 18.442 1.00 94.31 124 ILE A C 1
ATOM 1010 O O . ILE A 1 124 ? -2.991 4.343 18.978 1.00 94.31 124 ILE A O 1
ATOM 1014 N N . ARG A 1 125 ? -3.863 2.809 17.579 1.00 94.31 125 ARG A N 1
ATOM 1015 C CA . ARG A 1 125 ? -2.583 2.290 17.083 1.00 94.31 125 ARG A CA 1
ATOM 1016 C C . ARG A 1 125 ? -2.639 2.087 15.583 1.00 94.31 125 ARG A C 1
ATOM 1018 O O . ARG A 1 125 ? -3.612 1.545 15.066 1.00 94.31 125 ARG A O 1
ATOM 1025 N N . VAL A 1 126 ? -1.568 2.490 14.913 1.00 95.00 126 VAL A N 1
ATOM 1026 C CA . VAL A 1 126 ? -1.257 2.062 13.550 1.00 95.00 126 VAL A CA 1
ATOM 1027 C C . VAL A 1 126 ? -0.477 0.759 13.668 1.00 95.00 126 VAL A C 1
ATOM 1029 O O . VAL A 1 126 ? 0.537 0.722 14.362 1.00 95.00 126 VAL A O 1
ATOM 1032 N N . VAL A 1 127 ? -0.993 -0.315 13.073 1.00 94.19 127 VAL A N 1
ATOM 1033 C CA . VAL A 1 127 ? -0.480 -1.674 13.308 1.00 94.19 127 VAL A CA 1
ATOM 1034 C C . VAL A 1 127 ? 0.617 -2.053 12.318 1.00 94.19 127 VAL A C 1
ATOM 1036 O O . VAL A 1 127 ? 1.533 -2.789 12.670 1.00 94.19 127 VAL A O 1
ATOM 1039 N N . ASN A 1 128 ? 0.550 -1.534 11.094 1.00 95.44 128 ASN A N 1
ATOM 1040 C CA . ASN A 1 128 ? 1.569 -1.747 10.076 1.00 95.44 128 ASN A CA 1
ATOM 1041 C C . ASN A 1 128 ? 1.925 -0.441 9.376 1.00 95.44 128 ASN A C 1
ATOM 1043 O O . ASN A 1 128 ? 1.041 0.338 9.016 1.00 95.44 128 ASN A O 1
ATOM 1047 N N . ASP A 1 129 ? 3.212 -0.257 9.114 1.00 95.38 129 ASP A N 1
ATOM 1048 C CA . ASP A 1 129 ? 3.709 0.832 8.296 1.00 95.38 129 ASP A CA 1
ATOM 1049 C C . ASP A 1 129 ? 3.845 0.361 6.843 1.00 95.38 129 ASP A C 1
ATOM 1051 O O . ASP A 1 129 ? 4.099 -0.805 6.529 1.00 95.38 129 ASP A O 1
ATOM 1055 N N . VAL A 1 130 ? 3.637 1.297 5.925 1.00 94.81 130 VAL A N 1
ATOM 1056 C CA . VAL A 1 130 ? 3.855 1.102 4.493 1.00 94.81 130 VAL A CA 1
ATOM 1057 C C . VAL A 1 130 ? 4.885 2.134 4.075 1.00 94.81 130 VAL A C 1
ATOM 1059 O O . VAL A 1 130 ? 4.777 3.294 4.468 1.00 94.81 130 VAL A O 1
ATOM 1062 N N . ASP A 1 131 ? 5.876 1.710 3.293 1.00 93.31 131 ASP A N 1
ATOM 1063 C CA . ASP A 1 131 ? 6.970 2.581 2.869 1.00 93.31 131 ASP A CA 1
ATOM 1064 C C . ASP A 1 131 ? 6.454 3.851 2.169 1.00 93.31 131 ASP A C 1
ATOM 1066 O O . ASP A 1 131 ? 5.384 3.834 1.548 1.00 93.31 131 ASP A O 1
ATOM 1070 N N . GLU A 1 132 ? 7.202 4.957 2.276 1.00 89.81 132 GLU A N 1
ATOM 1071 C CA . GLU A 1 132 ? 6.838 6.251 1.691 1.00 89.81 132 GLU A CA 1
ATOM 1072 C C . GLU A 1 132 ? 6.454 6.082 0.221 1.00 89.81 132 GLU A C 1
ATOM 1074 O O . GLU A 1 132 ? 5.375 6.525 -0.177 1.00 89.81 132 GLU A O 1
ATOM 1079 N N . VAL A 1 133 ? 7.260 5.363 -0.566 1.00 88.44 133 VAL A N 1
ATOM 1080 C CA . VAL A 1 133 ? 7.018 5.209 -2.005 1.00 88.44 133 VAL A CA 1
ATOM 1081 C C . VAL A 1 133 ? 5.967 4.148 -2.341 1.00 88.44 133 VAL A C 1
ATOM 1083 O O . VAL A 1 133 ? 5.390 4.166 -3.433 1.00 88.44 133 VAL A O 1
ATOM 1086 N N . ALA A 1 134 ? 5.667 3.260 -1.395 1.00 92.06 134 ALA A N 1
ATOM 1087 C CA . ALA A 1 134 ? 4.666 2.218 -1.539 1.00 92.06 134 ALA A CA 1
ATOM 1088 C C . ALA A 1 134 ? 3.246 2.733 -1.248 1.00 92.06 134 ALA A C 1
ATOM 1090 O O . ALA A 1 134 ? 3.013 3.800 -0.678 1.00 92.06 134 ALA A O 1
ATOM 1091 N N . SER A 1 135 ? 2.254 1.942 -1.643 1.00 92.19 135 SER A N 1
ATOM 1092 C CA . SER A 1 135 ? 0.832 2.239 -1.415 1.00 92.19 135 SER A CA 1
ATOM 1093 C C . SER A 1 135 ? 0.105 1.017 -0.885 1.00 92.19 135 SER A C 1
ATOM 1095 O O . SER A 1 135 ? 0.526 -0.100 -1.174 1.00 92.19 135 SER A O 1
ATOM 1097 N N . GLY A 1 136 ? -1.019 1.202 -0.201 1.00 93.44 136 GLY A N 1
ATOM 1098 C CA . GLY A 1 136 ? -1.850 0.090 0.253 1.00 93.44 136 GLY A CA 1
ATOM 1099 C C . GLY A 1 136 ? -2.559 0.339 1.579 1.00 93.44 136 GLY A C 1
ATOM 1100 O O . GLY A 1 136 ? -2.534 1.459 2.086 1.00 93.44 136 GLY A O 1
ATOM 1101 N N . PRO A 1 137 ? -3.244 -0.681 2.116 1.00 94.94 137 PRO A N 1
ATOM 1102 C CA . PRO A 1 137 ? -3.956 -0.591 3.377 1.00 94.94 137 PRO A CA 1
ATOM 1103 C C . PRO A 1 137 ? -2.989 -0.489 4.565 1.00 94.94 137 PRO A C 1
ATOM 1105 O O . PRO A 1 137 ? -2.060 -1.279 4.723 1.00 94.94 137 PRO A O 1
ATOM 1108 N N . VAL A 1 138 ? -3.269 0.476 5.430 1.00 96.62 138 VAL A N 1
ATOM 1109 C CA . VAL A 1 138 ? -2.666 0.672 6.746 1.00 96.62 138 VAL A CA 1
ATOM 1110 C C . VAL A 1 138 ? -3.735 0.366 7.782 1.00 96.62 138 VAL A C 1
ATOM 1112 O O . VAL A 1 138 ? -4.760 1.048 7.824 1.00 96.62 138 VAL A O 1
ATOM 1115 N N . VAL A 1 139 ? -3.526 -0.666 8.592 1.00 96.75 139 VAL A N 1
ATOM 1116 C CA . VAL A 1 139 ? -4.481 -1.103 9.613 1.00 96.75 139 VAL A CA 1
ATOM 1117 C C . VAL A 1 139 ? -4.372 -0.213 10.845 1.00 96.75 139 VAL A C 1
ATOM 1119 O O . VAL A 1 139 ? -3.280 0.071 11.340 1.00 96.75 139 VAL A O 1
ATOM 1122 N N . VAL A 1 140 ? -5.529 0.205 11.354 1.00 96.75 140 VAL A N 1
ATOM 1123 C CA . VAL A 1 140 ? -5.671 1.032 12.548 1.00 96.75 140 VAL A CA 1
ATOM 1124 C C . VAL A 1 140 ? -6.628 0.359 13.519 1.00 96.75 140 VAL A C 1
ATOM 1126 O O . VAL A 1 140 ? -7.755 0.014 13.163 1.00 96.75 140 VAL A O 1
ATOM 1129 N N . THR A 1 141 ? -6.198 0.213 14.765 1.00 95.88 141 THR A N 1
ATOM 1130 C CA . THR A 1 141 ? -7.036 -0.258 15.874 1.00 95.88 141 THR A CA 1
ATOM 1131 C C . THR A 1 141 ? -7.339 0.892 16.818 1.00 95.88 141 THR A C 1
ATOM 1133 O O . THR A 1 141 ? -6.477 1.741 17.039 1.00 95.88 141 THR A O 1
ATOM 1136 N N . VAL A 1 142 ? -8.532 0.906 17.408 1.00 94.94 142 VAL A N 1
ATOM 1137 C CA . VAL A 1 142 ? -8.973 1.955 18.347 1.00 94.94 142 VAL A CA 1
ATOM 1138 C C . VAL A 1 142 ? -9.094 1.478 19.797 1.00 94.94 142 VAL A C 1
ATOM 1140 O O . VAL A 1 142 ? -9.386 2.287 20.676 1.00 94.94 142 VAL A O 1
ATOM 1143 N N . ALA A 1 143 ? -8.847 0.192 20.063 1.00 93.38 143 ALA A N 1
ATOM 1144 C CA . ALA A 1 143 ? -8.776 -0.368 21.409 1.00 93.38 143 ALA A CA 1
ATOM 1145 C C . ALA A 1 143 ? -7.829 -1.580 21.473 1.00 93.38 143 ALA A C 1
ATOM 1147 O O . ALA A 1 143 ? -7.718 -2.359 20.523 1.00 93.38 143 ALA A O 1
ATOM 1148 N N . ASP A 1 144 ? -7.213 -1.794 22.638 1.00 91.31 144 ASP A N 1
ATOM 1149 C CA . ASP A 1 144 ? -6.319 -2.930 22.921 1.00 91.31 144 ASP A CA 1
ATOM 1150 C C . ASP A 1 144 ? -7.112 -4.186 23.360 1.00 91.31 144 ASP A C 1
ATOM 1152 O O . ASP A 1 144 ? -6.773 -4.820 24.357 1.00 91.31 144 ASP A O 1
ATOM 1156 N N . ARG A 1 145 ? -8.206 -4.525 22.658 1.00 88.50 145 ARG A N 1
ATOM 1157 C CA . ARG A 1 145 ? -9.087 -5.663 23.013 1.00 88.50 145 ARG A CA 1
ATOM 1158 C C . ARG A 1 145 ? -8.602 -7.012 22.483 1.00 88.50 145 ARG A C 1
ATOM 1160 O O . ARG A 1 145 ? -8.975 -8.045 23.026 1.00 88.50 145 ARG A O 1
ATOM 1167 N N . HIS A 1 146 ? -7.797 -7.000 21.424 1.00 89.19 146 HIS A N 1
ATOM 1168 C CA . HIS A 1 146 ? -7.414 -8.198 20.681 1.00 89.19 146 HIS A CA 1
ATOM 1169 C C . HIS A 1 146 ? -5.893 -8.346 20.621 1.00 89.19 146 HIS A C 1
ATOM 1171 O O . HIS A 1 146 ? -5.169 -7.351 20.594 1.00 89.19 146 HIS A O 1
ATOM 1177 N N . HIS A 1 147 ? -5.398 -9.587 20.563 1.00 88.88 147 HIS A N 1
ATOM 1178 C CA . HIS A 1 147 ? -3.954 -9.872 20.522 1.00 88.88 147 HIS A CA 1
ATOM 1179 C C . HIS A 1 147 ? -3.258 -9.197 19.328 1.00 88.88 147 HIS A C 1
ATOM 1181 O O . HIS A 1 147 ? -2.188 -8.604 19.474 1.00 88.88 147 HIS A O 1
ATOM 1187 N N . PHE A 1 148 ? -3.920 -9.194 18.168 1.00 90.38 148 PHE A N 1
ATOM 1188 C CA . PHE A 1 148 ? -3.397 -8.610 16.931 1.00 90.38 148 PHE A CA 1
ATOM 1189 C C . PHE A 1 148 ? -3.180 -7.085 17.009 1.00 90.38 148 PHE A C 1
ATOM 1191 O O . PHE A 1 148 ? -2.497 -6.515 16.166 1.00 90.38 148 PHE A O 1
ATOM 1198 N N . THR A 1 149 ? -3.724 -6.403 18.026 1.00 90.88 149 THR A N 1
ATOM 1199 C CA . THR A 1 149 ? -3.463 -4.976 18.270 1.00 90.88 149 THR A CA 1
ATOM 1200 C C . THR A 1 149 ? -2.017 -4.716 18.716 1.00 90.88 149 THR A C 1
ATOM 1202 O O . THR A 1 149 ? -1.513 -3.598 18.595 1.00 90.88 149 THR A O 1
ATOM 1205 N N . ARG A 1 150 ? -1.341 -5.732 19.270 1.00 90.19 150 ARG A N 1
ATOM 1206 C CA . ARG A 1 150 ? 0.028 -5.629 19.804 1.00 90.19 150 ARG A CA 1
ATOM 1207 C C . ARG A 1 150 ? 1.002 -6.648 19.216 1.00 90.19 150 ARG A C 1
ATOM 1209 O O . ARG A 1 150 ? 2.189 -6.562 19.507 1.00 90.19 150 ARG A O 1
ATOM 1216 N N . SER A 1 151 ? 0.512 -7.592 18.419 1.00 90.94 151 SER A N 1
ATOM 1217 C CA . SER A 1 151 ? 1.315 -8.636 17.789 1.00 90.94 151 SER A CA 1
ATOM 1218 C C . SER A 1 151 ? 0.975 -8.760 16.310 1.00 90.94 151 SER A C 1
ATOM 1220 O O . SER A 1 151 ? -0.192 -8.703 15.923 1.00 90.94 151 SER A O 1
ATOM 1222 N N . LEU A 1 152 ? 2.007 -8.972 15.495 1.00 92.56 152 LEU A N 1
ATOM 1223 C CA . LEU A 1 152 ? 1.887 -9.218 14.059 1.00 92.56 152 LEU A CA 1
ATOM 1224 C C . LEU A 1 152 ? 1.856 -10.710 13.708 1.00 92.56 152 LEU A C 1
ATOM 1226 O O . LEU A 1 152 ? 1.774 -11.054 12.535 1.00 92.56 152 LEU A O 1
ATOM 1230 N N . GLU A 1 153 ? 1.875 -11.602 14.699 1.00 91.06 153 GLU A N 1
ATOM 1231 C CA . GLU A 1 153 ? 1.938 -13.055 14.498 1.00 91.06 153 GLU A CA 1
ATOM 1232 C C . GLU A 1 153 ? 0.824 -13.584 13.580 1.00 91.06 153 GLU A C 1
ATOM 1234 O O . GLU A 1 153 ? 1.084 -14.390 12.694 1.00 91.06 153 GLU A O 1
ATOM 1239 N N . GLY A 1 154 ? -0.401 -13.070 13.711 1.00 91.25 154 GLY A N 1
ATOM 1240 C CA . GLY A 1 154 ? -1.534 -13.466 12.866 1.00 91.25 154 GLY A CA 1
ATOM 1241 C C . GLY A 1 154 ? -1.608 -12.765 11.504 1.00 91.25 154 GLY A C 1
ATOM 1242 O O . GLY A 1 154 ? -2.576 -12.976 10.776 1.00 91.25 154 GLY A O 1
ATOM 1243 N N . PHE A 1 155 ? -0.656 -11.894 11.154 1.00 95.25 155 PHE A N 1
ATOM 1244 C CA . PHE A 1 155 ? -0.740 -11.079 9.942 1.00 95.25 155 PHE A CA 1
ATOM 1245 C C . PHE A 1 155 ? -0.178 -11.799 8.718 1.00 95.25 155 PHE A C 1
ATOM 1247 O O . PHE A 1 155 ? 0.838 -12.485 8.769 1.00 95.25 155 PHE A O 1
ATOM 1254 N N . THR A 1 156 ? -0.796 -11.568 7.566 1.00 96.56 156 THR A N 1
ATOM 1255 C CA . THR A 1 156 ? -0.221 -11.864 6.255 1.00 96.56 156 THR A CA 1
ATOM 1256 C C . THR A 1 156 ? -0.367 -10.642 5.363 1.00 96.56 156 THR A C 1
ATOM 1258 O O . THR A 1 156 ? -1.473 -10.165 5.112 1.00 96.56 156 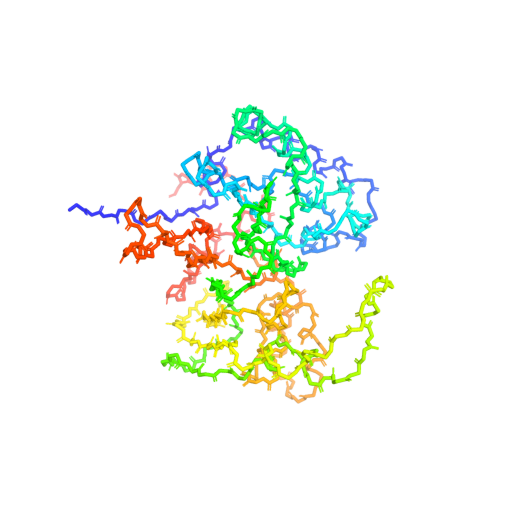THR A O 1
ATOM 1261 N N . MET A 1 157 ? 0.757 -10.138 4.871 1.00 97.25 157 MET A N 1
ATOM 1262 C CA . MET A 1 157 ? 0.839 -8.988 3.979 1.00 97.25 157 MET A CA 1
ATOM 1263 C C . MET A 1 157 ? 1.214 -9.467 2.583 1.00 97.25 157 MET A C 1
ATOM 1265 O O . MET A 1 157 ? 2.228 -10.142 2.409 1.00 97.25 157 MET A O 1
ATOM 1269 N N . ARG A 1 158 ? 0.398 -9.131 1.581 1.00 97.00 158 ARG A N 1
ATOM 1270 C CA . ARG A 1 158 ? 0.659 -9.490 0.180 1.00 97.00 158 ARG A CA 1
ATOM 1271 C C . ARG A 1 158 ? 0.922 -8.246 -0.642 1.00 97.00 158 ARG A C 1
ATOM 1273 O O . ARG A 1 158 ? 0.039 -7.402 -0.790 1.00 97.00 158 ARG A O 1
ATOM 1280 N N . TYR A 1 159 ? 2.117 -8.167 -1.200 1.00 96.75 159 TYR A N 1
ATOM 1281 C CA . TYR A 1 159 ? 2.565 -7.089 -2.059 1.00 96.75 159 TYR A CA 1
ATOM 1282 C C . TYR A 1 159 ? 2.532 -7.526 -3.517 1.00 96.75 159 TYR A C 1
ATOM 1284 O O . TYR A 1 159 ? 3.026 -8.596 -3.859 1.00 96.75 159 TYR A O 1
ATOM 1292 N N . ASP A 1 160 ? 2.002 -6.659 -4.368 1.00 94.44 160 ASP A N 1
ATOM 1293 C CA . ASP A 1 160 ? 2.253 -6.682 -5.799 1.00 94.44 160 ASP A CA 1
ATOM 1294 C C . ASP A 1 160 ? 3.410 -5.732 -6.104 1.00 94.44 160 ASP A C 1
ATOM 1296 O O . ASP A 1 160 ? 3.443 -4.596 -5.619 1.00 94.44 160 ASP A O 1
ATOM 1300 N N . VAL A 1 161 ? 4.346 -6.195 -6.927 1.00 94.00 161 VAL A N 1
ATOM 1301 C CA . VAL A 1 161 ? 5.544 -5.456 -7.322 1.00 94.00 161 VAL A CA 1
ATOM 1302 C C . VAL A 1 161 ? 5.715 -5.573 -8.829 1.00 94.00 161 VAL A C 1
ATOM 1304 O O . VAL A 1 161 ? 5.724 -6.676 -9.375 1.00 94.00 161 VAL A O 1
ATOM 1307 N N . LEU A 1 162 ? 5.840 -4.444 -9.524 1.00 90.19 162 LEU A N 1
ATOM 1308 C CA . LEU A 1 162 ? 6.140 -4.446 -10.954 1.00 90.19 162 LEU A CA 1
ATOM 1309 C C . LEU A 1 162 ? 7.636 -4.242 -11.160 1.00 90.19 162 LEU A C 1
ATOM 1311 O O . LEU A 1 162 ? 8.169 -3.185 -10.820 1.00 90.19 162 LEU A O 1
ATOM 1315 N N . VAL A 1 163 ? 8.301 -5.236 -11.739 1.00 90.19 163 VAL A N 1
ATOM 1316 C CA . VAL A 1 163 ? 9.750 -5.211 -11.969 1.00 90.19 163 VAL A CA 1
ATOM 1317 C C . VAL A 1 163 ? 10.081 -5.113 -13.452 1.00 90.19 163 VAL A C 1
ATOM 1319 O O . VAL A 1 163 ? 9.301 -5.540 -14.310 1.00 90.19 163 VAL A O 1
ATOM 1322 N N . ALA A 1 164 ? 11.238 -4.531 -13.754 1.00 87.06 164 ALA A N 1
ATOM 1323 C CA . ALA A 1 164 ? 11.731 -4.383 -15.113 1.00 87.06 164 ALA A CA 1
ATOM 1324 C C . ALA A 1 164 ? 12.115 -5.732 -15.739 1.00 87.06 164 ALA A C 1
ATOM 1326 O O . ALA A 1 164 ? 12.751 -6.581 -15.113 1.00 87.06 164 ALA A O 1
ATOM 1327 N N . GLY A 1 165 ? 11.750 -5.903 -17.009 1.00 83.56 165 GLY A N 1
ATOM 1328 C CA . GLY A 1 165 ? 12.045 -7.102 -17.785 1.00 83.56 165 GLY A CA 1
ATOM 1329 C C . GLY A 1 165 ? 11.018 -8.218 -17.601 1.00 83.56 165 GLY A C 1
ATOM 1330 O O . GLY A 1 165 ? 10.131 -8.163 -16.749 1.00 83.56 165 GLY A O 1
ATOM 1331 N N . HIS A 1 166 ? 11.130 -9.236 -18.452 1.00 86.75 166 HIS A N 1
ATOM 1332 C CA . HIS A 1 166 ? 10.387 -10.489 -18.328 1.00 86.75 166 HIS A CA 1
ATOM 1333 C C . HIS A 1 166 ? 11.247 -11.489 -17.572 1.00 86.75 166 HIS A C 1
ATOM 1335 O O . HIS A 1 166 ? 12.258 -11.961 -18.087 1.00 86.75 166 HIS A O 1
ATOM 1341 N N . LEU A 1 167 ? 10.843 -11.790 -16.347 1.00 84.88 167 LEU A N 1
ATOM 1342 C CA . LEU A 1 167 ? 11.456 -12.814 -15.526 1.00 84.88 167 LEU A CA 1
ATOM 1343 C C . LEU A 1 167 ? 10.807 -14.171 -15.848 1.00 84.88 167 LEU A C 1
ATOM 1345 O O . LEU A 1 167 ? 9.650 -14.225 -16.285 1.00 84.88 167 LEU A O 1
ATOM 1349 N N . PRO A 1 168 ? 11.518 -15.289 -15.644 1.00 91.44 168 PRO A N 1
ATOM 1350 C CA . PRO A 1 168 ? 10.908 -16.610 -15.724 1.00 91.44 168 PRO A CA 1
ATOM 1351 C C . PRO A 1 168 ? 9.762 -16.722 -14.717 1.00 91.44 168 PRO A C 1
ATOM 1353 O O . PRO A 1 168 ? 9.923 -16.330 -13.562 1.00 91.44 168 PRO A O 1
ATOM 1356 N N . LEU A 1 169 ? 8.618 -17.262 -15.141 1.00 91.19 169 LEU A N 1
ATOM 1357 C CA . LEU A 1 169 ? 7.515 -17.544 -14.223 1.00 91.19 169 LEU A CA 1
ATOM 1358 C C . LEU A 1 169 ? 7.962 -18.584 -13.196 1.00 91.19 169 LEU A C 1
ATOM 1360 O O . LEU A 1 169 ? 8.678 -19.531 -13.531 1.00 91.19 169 LEU A O 1
ATOM 1364 N N . THR A 1 170 ? 7.537 -18.412 -11.950 1.00 92.62 170 THR A N 1
ATOM 1365 C CA . THR A 1 170 ? 7.935 -19.302 -10.858 1.00 92.62 170 THR A CA 1
ATOM 1366 C C . THR A 1 170 ? 6.726 -19.761 -10.060 1.00 92.62 170 THR A C 1
ATOM 1368 O O . THR A 1 170 ? 5.703 -19.077 -9.977 1.00 92.62 170 THR A O 1
ATOM 1371 N N . GLU A 1 171 ? 6.867 -20.908 -9.409 1.00 94.62 171 GLU A N 1
ATOM 1372 C CA . GLU A 1 171 ? 6.083 -21.217 -8.215 1.00 94.62 171 GLU A CA 1
ATOM 1373 C C . GLU A 1 171 ? 6.530 -20.319 -7.044 1.00 94.62 171 GLU A C 1
ATOM 1375 O O . GLU A 1 171 ? 7.568 -19.646 -7.153 1.00 94.62 171 GLU A O 1
ATOM 1380 N N . PRO A 1 172 ? 5.753 -20.239 -5.948 1.00 95.50 172 PRO A N 1
ATOM 1381 C CA . PRO A 1 172 ? 6.173 -19.526 -4.749 1.00 95.50 172 PRO A CA 1
ATOM 1382 C C . PRO A 1 172 ? 7.514 -20.053 -4.230 1.00 95.50 172 PRO A C 1
ATOM 1384 O O . PRO A 1 172 ? 7.676 -21.244 -3.975 1.00 95.50 172 PRO A O 1
ATOM 1387 N N . ARG A 1 173 ? 8.486 -19.155 -4.079 1.00 95.81 173 ARG A N 1
ATOM 1388 C CA . ARG A 1 173 ? 9.833 -19.448 -3.585 1.00 95.81 173 ARG A CA 1
ATOM 1389 C C . ARG A 1 173 ? 10.042 -18.782 -2.240 1.00 95.81 173 ARG A C 1
ATOM 1391 O O . ARG A 1 173 ? 9.727 -17.604 -2.085 1.00 95.81 173 ARG A O 1
ATOM 1398 N N . THR A 1 174 ? 10.606 -19.518 -1.292 1.00 95.94 174 THR A N 1
ATOM 1399 C CA . THR A 1 174 ? 10.932 -18.993 0.035 1.00 95.94 174 THR A CA 1
ATOM 1400 C C . THR A 1 174 ? 12.015 -17.922 -0.052 1.00 95.94 174 THR A C 1
ATOM 1402 O O . THR A 1 174 ? 12.980 -18.047 -0.806 1.00 95.94 174 THR A O 1
ATOM 1405 N N . VAL A 1 175 ? 11.847 -16.870 0.742 1.00 93.25 175 VAL A N 1
ATOM 1406 C CA . VAL A 1 175 ? 12.815 -15.794 0.958 1.00 93.25 175 VAL A CA 1
ATOM 1407 C C . VAL A 1 175 ? 13.169 -15.800 2.435 1.00 93.25 175 VAL A C 1
ATOM 1409 O O . VAL A 1 175 ? 12.287 -15.933 3.281 1.00 93.25 175 VAL A O 1
ATOM 1412 N N . THR A 1 176 ? 14.446 -15.650 2.770 1.00 92.06 176 THR A N 1
ATOM 1413 C CA . THR A 1 176 ? 14.839 -15.443 4.165 1.00 92.06 176 THR A CA 1
ATOM 1414 C C . THR A 1 176 ? 14.351 -14.071 4.627 1.00 92.06 176 THR A C 1
ATOM 1416 O O . THR A 1 176 ? 14.493 -13.081 3.907 1.00 92.06 176 THR A O 1
ATOM 1419 N N . ALA A 1 177 ? 13.772 -13.990 5.829 1.00 91.56 177 ALA A N 1
ATOM 1420 C CA . ALA A 1 177 ? 13.205 -12.742 6.347 1.00 91.56 177 ALA A CA 1
ATOM 1421 C C . ALA A 1 177 ? 14.226 -11.590 6.332 1.00 91.56 177 ALA A C 1
ATOM 1423 O O . ALA A 1 177 ? 13.885 -10.467 5.978 1.00 91.56 177 ALA A O 1
ATOM 1424 N N . GLU A 1 178 ? 15.496 -11.883 6.611 1.00 91.69 178 GLU A N 1
ATOM 1425 C CA . GLU A 1 178 ? 16.620 -10.939 6.573 1.00 91.69 178 GLU A CA 1
ATOM 1426 C C . GLU A 1 178 ? 16.807 -10.224 5.229 1.00 91.69 178 GLU A C 1
ATOM 1428 O O . GLU A 1 178 ? 17.276 -9.088 5.200 1.00 91.69 178 GLU A O 1
ATOM 1433 N N . ASN A 1 179 ? 16.434 -10.856 4.113 1.00 92.62 179 ASN A N 1
ATOM 1434 C CA . ASN A 1 179 ? 16.568 -10.242 2.792 1.00 92.62 179 ASN A CA 1
ATOM 1435 C C . ASN A 1 179 ? 15.503 -9.160 2.550 1.00 92.62 179 ASN A C 1
ATOM 1437 O O . ASN A 1 179 ? 15.713 -8.262 1.741 1.00 92.62 179 ASN A O 1
ATOM 1441 N N . LEU A 1 180 ? 14.362 -9.239 3.244 1.00 93.81 180 LEU A N 1
ATOM 1442 C CA . LEU A 1 180 ? 13.308 -8.217 3.222 1.00 93.81 180 LEU A CA 1
ATOM 1443 C C . LEU A 1 180 ? 13.398 -7.273 4.425 1.00 93.81 180 LEU A C 1
ATOM 1445 O O . LEU A 1 180 ? 12.935 -6.137 4.356 1.00 93.81 180 LEU A O 1
ATOM 1449 N N . PHE A 1 181 ? 14.031 -7.717 5.506 1.00 93.00 181 PHE A N 1
ATOM 1450 C CA . PHE A 1 181 ? 14.187 -6.993 6.758 1.00 93.00 181 PHE A CA 1
ATOM 1451 C C . PHE A 1 181 ? 15.665 -6.989 7.183 1.00 93.00 181 PHE A C 1
ATOM 1453 O O . PHE A 1 181 ? 16.034 -7.697 8.122 1.00 93.00 181 PHE A O 1
ATOM 1460 N N . PRO A 1 182 ? 16.530 -6.181 6.532 1.00 85.94 182 PRO A N 1
ATOM 1461 C CA . PRO A 1 182 ? 17.970 -6.184 6.805 1.00 85.94 182 PRO A CA 1
ATOM 1462 C C . PRO A 1 182 ? 18.327 -5.865 8.259 1.00 85.94 182 PRO A C 1
ATOM 1464 O O . PRO A 1 182 ? 19.337 -6.348 8.759 1.00 85.94 182 PRO A O 1
ATOM 1467 N N . SER A 1 183 ? 17.472 -5.119 8.966 1.00 81.25 183 SER A N 1
ATOM 1468 C CA . SER A 1 183 ? 17.614 -4.833 10.399 1.00 81.25 183 SER A CA 1
ATOM 1469 C C . SER A 1 183 ? 17.647 -6.086 11.282 1.00 81.25 183 SER A C 1
ATOM 1471 O O . SER A 1 183 ? 18.103 -5.997 12.412 1.00 81.25 183 SER A O 1
ATOM 1473 N N . LEU A 1 184 ? 17.206 -7.252 10.790 1.00 79.62 184 LEU A N 1
ATOM 1474 C CA . LEU A 1 184 ? 17.360 -8.530 11.495 1.00 79.62 184 LEU A CA 1
ATOM 1475 C C . LEU A 1 184 ? 18.808 -9.044 11.504 1.00 79.62 184 LEU A C 1
ATOM 1477 O O . LEU A 1 184 ? 19.159 -9.829 12.379 1.00 79.62 184 LEU A O 1
ATOM 1481 N N . ARG A 1 185 ? 19.643 -8.623 10.543 1.00 67.94 185 ARG A N 1
ATOM 1482 C CA . ARG A 1 185 ? 21.060 -9.022 10.462 1.00 67.94 185 ARG A CA 1
ATOM 1483 C C . ARG A 1 185 ? 21.917 -8.291 11.489 1.00 67.94 185 ARG A C 1
ATOM 1485 O O . ARG A 1 185 ? 22.911 -8.830 11.967 1.00 67.94 185 ARG A O 1
ATOM 1492 N N . SER A 1 186 ? 21.532 -7.063 11.818 1.00 56.81 186 SER A N 1
ATOM 1493 C CA . SER A 1 186 ? 22.212 -6.244 12.809 1.00 56.81 186 SER A CA 1
ATOM 1494 C C . SER A 1 186 ? 21.641 -6.552 14.187 1.00 56.81 186 SER A C 1
ATOM 1496 O O . SER A 1 186 ? 20.646 -5.972 14.605 1.00 56.81 186 SER A O 1
ATOM 1498 N N . GLY A 1 187 ? 22.319 -7.419 14.936 1.00 51.47 187 GLY A N 1
ATOM 1499 C CA . GLY A 1 187 ? 22.183 -7.494 16.395 1.00 51.47 187 GLY A CA 1
ATOM 1500 C C . GLY A 1 187 ? 22.710 -6.249 17.129 1.00 51.47 187 GLY A C 1
ATOM 1501 O O . GLY A 1 187 ? 22.979 -6.338 18.321 1.00 51.47 187 GLY A O 1
ATOM 1502 N N . ASP A 1 188 ? 22.861 -5.119 16.432 1.00 40.72 188 ASP A N 1
ATOM 1503 C CA . ASP A 1 188 ? 23.327 -3.841 16.957 1.00 40.72 188 ASP A CA 1
ATOM 1504 C C . ASP A 1 188 ? 22.200 -2.813 16.868 1.00 40.72 188 ASP A C 1
ATOM 1506 O O . ASP A 1 188 ? 21.619 -2.553 15.810 1.00 40.72 188 ASP A O 1
ATOM 1510 N N . GLY A 1 189 ? 21.858 -2.276 18.035 1.00 46.72 189 GLY A N 1
ATOM 1511 C CA . GLY A 1 189 ? 20.795 -1.310 18.211 1.00 46.72 189 GLY A CA 1
ATOM 1512 C C . GLY A 1 189 ? 21.173 0.064 17.679 1.00 46.72 189 GLY A C 1
ATOM 1513 O O . GLY A 1 189 ? 22.039 0.715 18.240 1.00 46.72 189 GLY A O 1
ATOM 1514 N N . ASP A 1 190 ? 20.421 0.532 16.686 1.00 37.72 190 ASP A N 1
ATOM 1515 C CA . ASP A 1 190 ? 20.325 1.960 16.338 1.00 37.72 190 ASP A CA 1
ATOM 151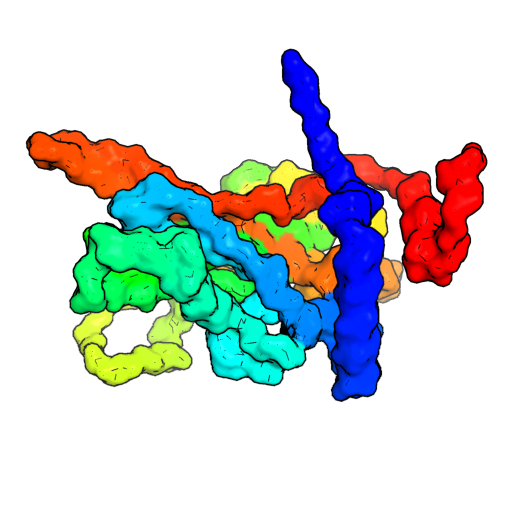6 C C . ASP A 1 190 ? 18.870 2.456 16.241 1.00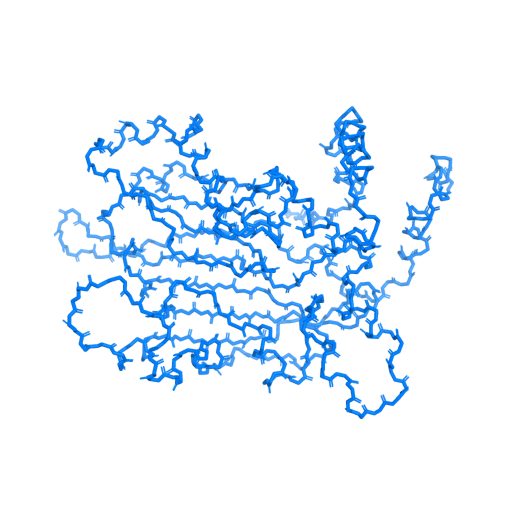 37.72 190 ASP A C 1
ATOM 1518 O O . ASP A 1 190 ? 18.575 3.562 15.797 1.00 37.72 190 ASP A O 1
ATOM 1522 N N . CYS A 1 191 ? 17.921 1.668 16.746 1.00 39.09 191 CYS A N 1
ATOM 1523 C CA . CYS A 1 191 ? 16.637 2.190 17.197 1.00 39.09 191 CYS A CA 1
ATOM 1524 C C . CYS A 1 191 ? 16.624 2.108 18.717 1.00 39.09 191 CYS A C 1
ATOM 1526 O O . CYS A 1 191 ? 16.224 1.091 19.278 1.00 39.09 191 CYS A O 1
ATOM 1528 N N . ALA A 1 192 ? 17.093 3.165 19.381 1.00 30.55 192 ALA A N 1
ATOM 1529 C CA . ALA A 1 192 ? 16.900 3.328 20.813 1.00 30.55 192 ALA A CA 1
ATOM 1530 C C . ALA A 1 192 ? 15.387 3.277 21.111 1.00 30.55 192 ALA A C 1
ATOM 1532 O O . ALA A 1 192 ? 14.652 4.163 20.664 1.00 30.55 192 ALA A O 1
ATOM 1533 N N . PRO A 1 193 ? 14.882 2.265 21.840 1.00 37.28 193 PRO A N 1
ATOM 1534 C CA . PRO A 1 193 ? 13.537 2.347 22.376 1.00 37.28 193 PRO A CA 1
ATOM 1535 C C . PRO A 1 193 ? 13.527 3.435 23.464 1.00 37.28 193 PRO A C 1
ATOM 1537 O O . PRO A 1 193 ? 14.516 3.572 24.194 1.00 37.28 193 PRO A O 1
ATOM 1540 N N . PRO A 1 194 ? 12.444 4.220 23.614 1.00 35.31 194 PRO A N 1
ATOM 1541 C CA . PRO A 1 194 ? 12.323 5.125 24.747 1.00 35.31 194 PRO A CA 1
ATOM 1542 C C . PRO A 1 194 ? 12.475 4.317 26.040 1.00 35.31 194 PRO A C 1
ATOM 1544 O O . PRO A 1 194 ? 11.903 3.236 26.191 1.00 35.31 194 PRO A O 1
ATOM 1547 N N . ALA A 1 195 ? 13.329 4.834 26.919 1.00 38.00 195 ALA A N 1
ATOM 1548 C CA . ALA A 1 195 ? 13.869 4.163 28.088 1.00 38.00 195 ALA A CA 1
ATOM 1549 C C . ALA A 1 195 ? 12.833 3.356 28.891 1.00 38.00 195 ALA A C 1
ATOM 1551 O O . ALA A 1 195 ? 11.786 3.867 29.287 1.00 38.00 195 ALA A O 1
ATOM 1552 N N . GLY A 1 196 ? 13.208 2.115 29.215 1.00 36.69 196 GLY A N 1
ATOM 1553 C CA . GLY A 1 196 ? 12.609 1.351 30.306 1.00 36.69 196 GLY A CA 1
ATOM 1554 C C . GLY A 1 196 ? 11.909 0.063 29.888 1.00 36.69 196 GLY A C 1
ATOM 1555 O O . GLY A 1 196 ? 10.684 -0.004 29.920 1.00 36.69 196 GLY A O 1
ATOM 1556 N N . LYS A 1 197 ? 12.691 -0.980 29.583 1.00 34.41 197 LYS A N 1
ATOM 1557 C CA . LYS A 1 197 ? 12.584 -2.327 30.185 1.00 34.41 197 LYS A CA 1
ATOM 1558 C C . LYS A 1 197 ? 13.582 -3.277 29.520 1.00 34.41 197 LYS A C 1
ATOM 1560 O O . LYS A 1 197 ? 13.536 -3.522 28.322 1.00 34.41 197 LYS A O 1
ATOM 1565 N N . THR A 1 198 ? 14.482 -3.799 30.339 1.00 37.19 198 THR A N 1
ATOM 1566 C CA . THR A 1 198 ? 15.349 -4.943 30.066 1.00 37.19 198 THR A CA 1
ATOM 1567 C C . THR A 1 198 ? 14.509 -6.176 29.720 1.00 37.19 198 THR A C 1
ATOM 1569 O O . THR A 1 198 ? 13.594 -6.532 30.461 1.00 37.19 198 THR A O 1
ATOM 1572 N N . GLY A 1 199 ? 14.816 -6.833 28.600 1.00 32.47 199 GLY A N 1
ATOM 1573 C CA . GLY A 1 199 ? 14.156 -8.073 28.195 1.00 32.47 199 GLY A CA 1
ATOM 1574 C C . GLY A 1 199 ? 14.648 -8.596 26.847 1.00 32.47 199 GLY A C 1
ATOM 1575 O O . GLY A 1 199 ? 14.216 -8.147 25.794 1.00 32.47 199 GLY A O 1
ATOM 1576 N N . THR A 1 200 ? 15.565 -9.553 26.908 1.00 40.72 200 THR A N 1
ATOM 1577 C CA . THR A 1 200 ? 16.055 -10.447 25.850 1.00 40.72 200 THR A CA 1
ATOM 1578 C C . THR A 1 200 ? 14.937 -11.044 24.977 1.00 40.72 200 THR A C 1
ATOM 1580 O O . THR A 1 200 ? 14.168 -11.867 25.465 1.00 40.72 200 THR A O 1
ATOM 1583 N N . ALA A 1 201 ? 14.871 -10.698 23.679 1.00 38.91 201 ALA A N 1
ATOM 1584 C CA . ALA A 1 201 ? 13.984 -11.371 22.707 1.00 38.91 201 ALA A CA 1
ATOM 1585 C C . ALA A 1 201 ? 14.405 -11.270 21.215 1.00 38.91 201 ALA A C 1
ATOM 1587 O O . ALA A 1 201 ? 13.587 -11.515 20.332 1.00 38.91 201 ALA A O 1
ATOM 1588 N N . ALA A 1 202 ? 15.659 -10.935 20.885 1.00 41.19 202 ALA A N 1
ATOM 1589 C CA . ALA A 1 202 ? 16.064 -10.743 19.481 1.00 41.19 202 ALA A CA 1
ATOM 1590 C C . ALA A 1 202 ? 16.146 -12.049 18.650 1.00 41.19 202 ALA A C 1
ATOM 1592 O O . ALA A 1 202 ? 16.077 -12.000 17.427 1.00 41.19 202 ALA A O 1
ATOM 1593 N N . GLY A 1 203 ? 16.233 -13.225 19.287 1.00 36.53 203 GLY A N 1
ATOM 1594 C CA . GLY A 1 203 ? 16.351 -14.518 18.590 1.00 36.53 203 GLY A CA 1
ATOM 1595 C C . GLY A 1 203 ? 15.031 -15.176 18.157 1.00 36.53 203 GLY A C 1
ATOM 1596 O O . GLY A 1 203 ? 15.057 -16.101 17.354 1.00 36.53 203 GLY A O 1
ATOM 1597 N N . GLY A 1 204 ? 13.876 -14.731 18.671 1.00 44.97 204 GLY A N 1
ATOM 1598 C CA . GLY A 1 204 ? 12.584 -15.403 18.440 1.00 44.97 204 GLY A CA 1
ATOM 1599 C C . GLY A 1 204 ? 11.772 -14.871 17.253 1.00 44.97 204 GLY A C 1
ATOM 1600 O O . GLY A 1 204 ? 11.018 -15.620 16.640 1.00 44.97 204 GLY A O 1
ATOM 1601 N N . ALA A 1 205 ? 11.935 -13.592 16.895 1.00 51.12 205 ALA A N 1
ATOM 1602 C CA . ALA A 1 205 ? 11.078 -12.925 15.907 1.00 51.12 205 ALA A CA 1
ATOM 1603 C C . ALA A 1 205 ? 11.339 -13.363 14.451 1.00 51.12 205 ALA A C 1
ATOM 1605 O O . ALA A 1 205 ? 10.428 -13.338 13.628 1.00 51.12 205 ALA A O 1
ATOM 1606 N N . SER A 1 206 ? 12.566 -13.794 14.129 1.00 56.62 206 SER A N 1
ATOM 1607 C CA . SER A 1 206 ? 12.919 -14.278 12.784 1.00 56.62 206 SER A CA 1
ATOM 1608 C C . SER A 1 206 ? 12.331 -15.667 12.489 1.00 56.62 206 SER A C 1
ATOM 1610 O O . SER A 1 206 ? 11.944 -15.946 11.358 1.00 56.62 206 SER A O 1
ATOM 1612 N N . ALA A 1 207 ? 12.189 -16.525 13.509 1.00 62.72 207 ALA A N 1
ATOM 1613 C CA . ALA A 1 207 ? 11.792 -17.927 13.338 1.00 62.72 207 ALA A CA 1
ATOM 1614 C C . ALA A 1 207 ? 10.327 -18.125 12.899 1.00 62.72 207 ALA A C 1
ATOM 1616 O O . ALA A 1 207 ? 10.005 -19.152 12.307 1.00 62.72 207 ALA A O 1
ATOM 1617 N N . LEU A 1 208 ? 9.448 -17.156 13.178 1.00 81.94 208 LEU A N 1
ATOM 1618 C CA . LEU A 1 208 ? 8.023 -17.217 12.823 1.00 81.94 208 LEU A CA 1
ATOM 1619 C C . LEU A 1 208 ? 7.701 -16.517 11.493 1.00 81.94 208 LEU A C 1
ATOM 1621 O O . LEU A 1 208 ? 6.655 -16.779 10.904 1.00 81.94 208 LEU A O 1
ATOM 1625 N N . CYS A 1 209 ? 8.583 -15.640 11.007 1.00 92.19 209 CYS A N 1
ATOM 1626 C CA . CYS A 1 209 ? 8.339 -14.865 9.796 1.00 92.19 209 CYS A CA 1
ATOM 1627 C C . CYS A 1 209 ? 8.567 -15.719 8.542 1.00 92.19 209 CYS A C 1
ATOM 1629 O O . CYS A 1 209 ? 9.700 -16.068 8.203 1.00 92.19 209 CYS A O 1
ATOM 1631 N N . ALA A 1 210 ? 7.494 -16.012 7.808 1.00 94.88 210 ALA A N 1
ATOM 1632 C CA . ALA A 1 210 ? 7.566 -16.743 6.547 1.00 94.88 210 ALA A CA 1
ATOM 1633 C C . ALA A 1 210 ? 7.405 -15.784 5.364 1.00 94.88 210 ALA A C 1
ATOM 1635 O O . ALA A 1 210 ? 6.344 -15.187 5.167 1.00 94.88 210 ALA A O 1
ATOM 1636 N N . CYS A 1 211 ? 8.451 -15.660 4.548 1.00 97.06 211 CYS A N 1
ATOM 1637 C CA . CYS A 1 211 ? 8.454 -14.808 3.363 1.00 97.06 211 CYS A CA 1
ATOM 1638 C C . CYS A 1 211 ? 8.526 -15.650 2.088 1.00 97.06 211 CYS A C 1
ATOM 1640 O O . CYS A 1 211 ? 9.311 -16.593 1.992 1.00 97.06 211 CYS A O 1
ATOM 1642 N N . THR A 1 212 ? 7.737 -15.289 1.080 1.00 97.75 212 THR A N 1
ATOM 1643 C CA . THR A 1 212 ? 7.796 -15.907 -0.249 1.00 97.75 212 THR A CA 1
ATOM 1644 C C . THR A 1 212 ? 7.725 -14.855 -1.345 1.00 97.75 212 THR A C 1
ATOM 1646 O O . THR A 1 212 ? 7.143 -13.787 -1.147 1.00 97.75 212 THR A O 1
ATOM 1649 N N . TYR A 1 213 ? 8.288 -15.166 -2.510 1.00 97.75 213 TYR A N 1
ATOM 1650 C CA . TYR A 1 213 ? 8.049 -14.414 -3.737 1.00 97.75 213 TYR A CA 1
ATOM 1651 C C . TYR A 1 213 ? 7.609 -15.334 -4.873 1.00 97.75 213 TYR A C 1
ATOM 1653 O O . TYR A 1 213 ? 7.979 -16.507 -4.926 1.00 97.75 213 TYR A O 1
ATOM 1661 N N . GLN A 1 214 ? 6.837 -14.792 -5.808 1.00 97.19 214 GLN A N 1
ATOM 1662 C CA . GLN A 1 214 ? 6.394 -15.501 -6.999 1.00 97.19 214 GLN A CA 1
ATOM 1663 C C . GLN A 1 214 ? 6.365 -14.563 -8.203 1.00 97.19 214 GLN A C 1
ATOM 1665 O O . GLN A 1 214 ? 5.692 -13.533 -8.174 1.00 97.19 214 GLN A O 1
ATOM 1670 N N . VAL A 1 215 ? 7.013 -14.948 -9.304 1.00 94.00 215 VAL A N 1
ATOM 1671 C CA . VAL A 1 215 ? 6.819 -14.275 -10.595 1.00 94.00 215 VAL A CA 1
ATOM 1672 C C . VAL A 1 215 ? 5.512 -14.781 -11.204 1.00 94.00 215 VAL A C 1
ATOM 1674 O O . VAL A 1 215 ? 5.457 -15.873 -11.768 1.00 94.00 215 VAL A O 1
ATOM 1677 N N . LYS A 1 216 ? 4.440 -13.994 -11.066 1.00 88.88 216 LYS A N 1
ATOM 1678 C CA . LYS A 1 216 ? 3.083 -14.400 -11.461 1.00 88.88 216 LYS A CA 1
ATOM 1679 C C . LYS A 1 216 ? 2.814 -14.247 -12.945 1.00 88.88 216 LYS A C 1
ATOM 1681 O O . LYS A 1 216 ? 2.074 -15.040 -13.523 1.00 88.88 216 LYS A O 1
ATOM 1686 N N . ARG A 1 217 ? 3.335 -13.179 -13.552 1.00 87.94 217 ARG A N 1
ATOM 1687 C CA . ARG A 1 217 ? 2.998 -12.837 -14.935 1.00 87.94 217 ARG A CA 1
ATOM 1688 C C . ARG A 1 217 ? 4.038 -11.941 -15.585 1.00 87.94 217 ARG A C 1
ATOM 1690 O O . ARG A 1 217 ? 4.467 -10.970 -14.975 1.00 87.94 217 ARG A O 1
ATOM 1697 N N . ASN A 1 218 ? 4.271 -12.172 -16.874 1.00 86.38 218 ASN A N 1
ATOM 1698 C CA . ASN A 1 218 ? 4.934 -11.232 -17.774 1.00 86.38 218 ASN A CA 1
ATOM 1699 C C . ASN A 1 218 ? 3.903 -10.389 -18.535 1.00 86.38 218 ASN A C 1
ATOM 1701 O O . ASN A 1 218 ? 2.888 -10.900 -19.010 1.00 86.38 218 ASN A O 1
ATOM 1705 N N . ALA A 1 219 ? 4.138 -9.086 -18.611 1.00 83.12 219 ALA A N 1
ATOM 1706 C CA . ALA A 1 219 ? 3.238 -8.114 -19.218 1.00 83.12 219 ALA A CA 1
ATOM 1707 C C . ALA A 1 219 ? 4.034 -6.974 -19.867 1.00 83.12 219 ALA A C 1
ATOM 1709 O O . ALA A 1 219 ? 5.268 -6.984 -19.895 1.00 83.12 219 ALA A O 1
ATOM 1710 N N . TYR A 1 220 ? 3.320 -5.978 -20.383 1.00 76.81 220 TYR A N 1
ATOM 1711 C CA . TYR A 1 220 ? 3.910 -4.728 -20.838 1.00 76.81 220 TYR A CA 1
ATOM 1712 C C . TYR A 1 220 ? 3.330 -3.542 -20.070 1.00 76.81 220 TYR A C 1
ATOM 1714 O O . TYR A 1 220 ? 2.114 -3.422 -19.906 1.00 76.81 220 TYR A O 1
ATOM 1722 N N . TYR A 1 221 ? 4.213 -2.637 -19.648 1.00 75.12 221 TYR A N 1
ATOM 1723 C CA . TYR A 1 221 ? 3.862 -1.320 -19.130 1.00 75.12 221 TYR A CA 1
ATOM 1724 C C . TYR A 1 221 ? 4.457 -0.263 -20.054 1.00 75.12 221 TYR A C 1
ATOM 1726 O O . TYR A 1 221 ? 5.668 -0.199 -20.247 1.00 75.12 221 TYR A O 1
ATOM 1734 N N . SER A 1 222 ? 3.604 0.549 -20.679 1.00 70.44 222 SER A N 1
ATOM 1735 C CA . SER A 1 222 ? 4.035 1.603 -21.610 1.00 70.44 222 SER A CA 1
ATOM 1736 C C . SER A 1 222 ? 4.925 1.123 -22.772 1.00 70.44 222 SER A C 1
ATOM 1738 O O . SER A 1 222 ? 5.721 1.903 -23.283 1.00 70.44 222 SER A O 1
ATOM 1740 N N . VAL A 1 223 ? 4.731 -0.122 -23.244 1.00 70.00 223 VAL A N 1
ATOM 1741 C CA . VAL A 1 223 ? 5.532 -0.913 -24.222 1.00 70.00 223 VAL A CA 1
ATOM 1742 C C . VAL A 1 223 ? 6.818 -1.549 -23.705 1.00 70.00 223 VAL A C 1
ATOM 1744 O O . VAL A 1 223 ? 7.498 -2.239 -24.465 1.00 70.00 223 VAL A O 1
ATOM 1747 N N . HIS A 1 224 ? 7.131 -1.373 -22.429 1.00 73.75 224 HIS A N 1
ATOM 1748 C CA . HIS A 1 224 ? 8.307 -1.970 -21.817 1.00 73.75 224 HIS A CA 1
ATOM 1749 C C . HIS A 1 224 ? 7.958 -3.309 -21.169 1.00 73.75 224 HIS A C 1
ATOM 1751 O O . HIS A 1 224 ? 6.903 -3.406 -20.535 1.00 73.75 224 HIS A O 1
ATOM 1757 N N . PRO A 1 225 ? 8.793 -4.346 -21.352 1.00 80.31 225 PRO A N 1
ATOM 1758 C CA . PRO A 1 225 ? 8.547 -5.650 -20.756 1.00 80.31 225 PRO A CA 1
ATOM 1759 C C . PRO A 1 225 ? 8.656 -5.545 -19.236 1.00 80.31 225 PRO A C 1
ATOM 1761 O O . PRO A 1 225 ? 9.612 -4.986 -18.711 1.00 80.31 225 PRO A O 1
ATOM 1764 N N . VAL A 1 226 ? 7.669 -6.064 -18.525 1.00 83.94 226 VAL A N 1
ATOM 1765 C CA . VAL A 1 226 ? 7.626 -6.027 -17.063 1.00 83.94 226 VAL A CA 1
ATOM 1766 C C . VAL A 1 226 ? 7.106 -7.343 -16.522 1.00 83.94 226 VAL A C 1
ATOM 1768 O O . VAL A 1 226 ? 6.338 -8.036 -17.194 1.00 83.94 226 VAL A O 1
ATOM 1771 N N . SER A 1 227 ? 7.480 -7.656 -15.290 1.00 86.62 227 SER A N 1
ATOM 1772 C CA . SER A 1 227 ? 6.969 -8.822 -14.576 1.00 86.62 227 SER A CA 1
ATOM 1773 C C . SER A 1 227 ? 6.217 -8.382 -13.334 1.00 86.62 227 SER A C 1
ATOM 1775 O O . SER A 1 227 ? 6.684 -7.523 -12.589 1.00 86.62 227 SER A O 1
ATOM 1777 N N . LEU A 1 228 ? 5.045 -8.966 -13.114 1.00 91.81 228 LEU A N 1
ATOM 1778 C CA . LEU A 1 228 ? 4.317 -8.848 -11.861 1.00 91.81 228 LEU A CA 1
ATOM 1779 C C . LEU A 1 228 ? 4.850 -9.908 -10.899 1.00 91.81 228 LEU A C 1
ATOM 1781 O O . LEU A 1 228 ? 4.665 -11.109 -11.123 1.00 91.81 228 LEU A O 1
ATOM 1785 N N . VAL A 1 229 ? 5.498 -9.446 -9.838 1.00 95.06 229 VAL A N 1
ATOM 1786 C CA . VAL A 1 229 ? 6.007 -10.265 -8.744 1.00 95.06 229 VAL A CA 1
ATOM 1787 C C . VAL A 1 229 ? 5.090 -10.078 -7.545 1.00 95.06 229 VAL A C 1
ATOM 1789 O O . VAL A 1 229 ? 4.813 -8.954 -7.138 1.00 95.06 229 VAL A O 1
ATOM 1792 N N . GLU A 1 230 ? 4.610 -11.180 -6.985 1.00 96.44 230 GLU A N 1
ATOM 1793 C CA . GLU A 1 230 ? 3.957 -11.173 -5.682 1.00 96.44 230 GLU A CA 1
ATOM 1794 C C . GLU A 1 230 ? 4.990 -11.467 -4.601 1.00 96.44 230 GLU A C 1
ATOM 17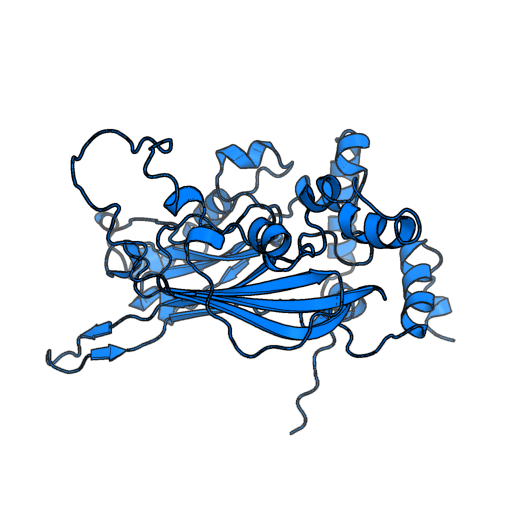96 O O . GLU A 1 230 ? 5.766 -12.409 -4.745 1.00 96.44 230 GLU A O 1
ATOM 1801 N N . ILE A 1 231 ? 4.970 -10.698 -3.516 1.00 97.81 231 ILE A N 1
ATOM 1802 C CA . ILE A 1 231 ? 5.723 -10.985 -2.294 1.00 97.81 231 ILE A CA 1
ATOM 1803 C C . ILE A 1 231 ? 4.717 -11.156 -1.161 1.00 97.81 231 ILE A C 1
ATOM 1805 O O . ILE A 1 231 ? 3.920 -10.256 -0.899 1.00 97.81 231 ILE A O 1
ATOM 1809 N N . ALA A 1 232 ? 4.738 -12.301 -0.486 1.00 97.62 232 ALA A N 1
ATOM 1810 C CA . ALA A 1 232 ? 3.888 -12.566 0.668 1.00 97.62 232 ALA A CA 1
ATOM 1811 C C . ALA A 1 232 ? 4.744 -12.705 1.926 1.00 97.62 232 ALA A C 1
ATOM 1813 O O . ALA A 1 232 ? 5.690 -13.491 1.949 1.00 97.62 232 ALA A O 1
ATOM 1814 N N . ILE A 1 233 ? 4.394 -11.947 2.961 1.00 97.44 233 ILE A N 1
ATOM 1815 C CA . ILE A 1 233 ? 5.064 -11.932 4.262 1.00 97.44 233 ILE A CA 1
ATOM 1816 C C . ILE A 1 233 ? 4.030 -12.339 5.304 1.00 97.44 233 ILE A C 1
ATOM 1818 O O . ILE A 1 233 ? 3.044 -11.630 5.507 1.00 97.44 233 ILE A O 1
ATOM 1822 N N . SER A 1 234 ? 4.245 -13.480 5.944 1.00 96.31 234 SER A N 1
ATOM 1823 C CA . SER A 1 234 ? 3.415 -13.978 7.041 1.00 96.31 234 SER A CA 1
ATOM 1824 C C . SER A 1 234 ? 4.152 -13.775 8.354 1.00 96.31 234 SER A C 1
ATOM 1826 O O . SER A 1 234 ? 5.362 -13.983 8.410 1.00 96.31 234 SER A O 1
ATOM 1828 N N . SER A 1 235 ? 3.418 -13.358 9.380 1.00 95.00 235 SER A N 1
ATOM 1829 C CA . SER A 1 235 ? 3.934 -13.047 10.712 1.00 95.00 235 SER A CA 1
ATOM 1830 C C . SER A 1 235 ? 5.132 -12.079 10.674 1.00 95.00 235 SER A C 1
ATOM 1832 O O . SER A 1 235 ? 6.224 -12.449 11.110 1.00 95.00 235 SER A O 1
ATOM 1834 N N . PRO A 1 236 ? 4.977 -10.851 10.120 1.00 94.38 236 PRO A N 1
ATOM 1835 C CA . PRO A 1 236 ? 6.079 -9.897 10.028 1.00 94.38 236 PRO A CA 1
ATOM 1836 C C . PRO A 1 236 ? 6.744 -9.657 11.396 1.00 94.38 236 PRO A C 1
ATOM 1838 O O . PRO A 1 236 ? 6.043 -9.537 12.402 1.00 94.38 236 PRO A O 1
ATOM 1841 N N . PRO A 1 237 ? 8.080 -9.532 11.448 1.00 91.06 237 PRO A N 1
ATOM 1842 C CA . PRO A 1 237 ? 8.824 -9.456 12.706 1.00 91.06 237 PRO A CA 1
ATOM 1843 C C . PRO A 1 237 ? 8.611 -8.125 13.440 1.00 91.06 237 PRO A C 1
ATOM 1845 O O . PRO A 1 237 ? 8.776 -8.047 14.655 1.00 91.06 237 PRO A O 1
ATOM 1848 N N . PHE A 1 238 ? 8.265 -7.066 12.707 1.00 90.75 238 PHE A N 1
ATOM 1849 C CA . PHE A 1 238 ? 8.048 -5.720 13.222 1.00 90.75 238 PHE A CA 1
ATOM 1850 C C . PHE A 1 238 ? 7.095 -4.935 12.305 1.00 90.75 238 PHE A C 1
ATOM 1852 O O . PHE A 1 238 ? 6.888 -5.331 11.157 1.00 90.75 238 PHE A O 1
ATOM 1859 N N . PRO A 1 239 ? 6.508 -3.820 12.784 1.00 91.12 239 PRO A N 1
ATOM 1860 C CA . PRO A 1 239 ? 5.545 -3.034 12.008 1.00 91.12 239 PRO A CA 1
ATOM 1861 C C . PRO A 1 239 ? 6.170 -2.210 10.877 1.00 91.12 239 PRO A C 1
ATOM 1863 O O . PRO A 1 239 ? 5.431 -1.725 10.027 1.00 91.12 239 PRO A O 1
ATOM 1866 N N . LEU A 1 240 ? 7.496 -2.032 10.861 1.00 92.75 240 LEU A N 1
ATOM 1867 C CA . LEU A 1 240 ? 8.204 -1.282 9.818 1.00 92.75 240 LEU A CA 1
ATOM 1868 C C . LEU A 1 240 ? 8.090 -1.971 8.444 1.00 92.75 240 LEU A C 1
ATOM 1870 O O . LEU A 1 240 ? 8.029 -3.202 8.372 1.00 92.75 240 LEU A O 1
ATOM 1874 N N . PRO A 1 241 ? 8.103 -1.201 7.342 1.00 93.62 241 PRO A N 1
ATOM 1875 C CA . PRO A 1 241 ? 7.928 -1.760 6.010 1.00 93.62 241 PRO A CA 1
ATOM 1876 C C . PRO A 1 241 ? 9.123 -2.631 5.572 1.00 93.62 241 PRO A C 1
ATOM 1878 O O . PRO A 1 241 ? 10.269 -2.337 5.927 1.00 93.62 241 PRO A O 1
ATOM 1881 N N . PRO A 1 242 ? 8.889 -3.674 4.752 1.00 95.00 242 PRO A N 1
ATOM 1882 C CA . PRO A 1 242 ? 9.959 -4.459 4.139 1.00 95.00 242 PRO A CA 1
ATOM 1883 C C . PRO A 1 242 ? 10.725 -3.647 3.083 1.00 95.00 242 PRO A C 1
ATOM 1885 O O . PRO A 1 242 ? 10.153 -2.820 2.374 1.00 95.00 242 PRO A O 1
ATOM 1888 N N . ARG A 1 243 ? 12.016 -3.941 2.907 1.00 94.81 243 ARG A N 1
ATOM 1889 C CA . ARG A 1 243 ? 12.897 -3.355 1.882 1.00 94.81 243 ARG A CA 1
ATOM 1890 C C . ARG A 1 243 ? 12.765 -4.093 0.542 1.00 94.81 243 ARG A C 1
ATOM 1892 O O . ARG A 1 243 ? 13.720 -4.691 0.048 1.00 94.81 243 ARG A O 1
ATOM 1899 N N . ILE A 1 244 ? 11.571 -4.065 -0.046 1.00 96.00 244 ILE A N 1
ATOM 1900 C CA . ILE A 1 244 ? 11.238 -4.795 -1.283 1.00 96.00 244 ILE A CA 1
ATOM 1901 C C . ILE A 1 244 ? 12.107 -4.352 -2.466 1.00 96.00 244 ILE A C 1
ATOM 1903 O O . ILE A 1 244 ? 12.626 -5.188 -3.202 1.00 96.00 244 ILE A O 1
ATOM 1907 N N . GLU A 1 245 ? 12.300 -3.048 -2.645 1.00 93.44 245 GLU A N 1
ATOM 1908 C CA . GLU A 1 245 ? 13.084 -2.479 -3.744 1.00 93.44 245 GLU A CA 1
ATOM 1909 C C . GLU A 1 245 ? 14.553 -2.916 -3.667 1.00 93.44 245 GLU A C 1
ATOM 1911 O O . GLU A 1 245 ? 15.184 -3.213 -4.683 1.00 93.44 245 GLU A O 1
ATOM 1916 N N . LEU A 1 246 ? 15.097 -3.013 -2.449 1.00 92.88 246 LEU A N 1
ATOM 1917 C CA . LEU A 1 246 ? 16.440 -3.538 -2.213 1.00 92.88 246 LEU A CA 1
ATOM 1918 C C . LEU A 1 246 ? 16.516 -5.028 -2.554 1.00 92.88 246 LEU A C 1
ATOM 1920 O O . LEU A 1 246 ? 17.396 -5.430 -3.312 1.00 92.88 246 LEU A O 1
ATOM 1924 N N . PHE A 1 247 ? 15.558 -5.825 -2.070 1.00 95.25 247 PHE A N 1
ATOM 1925 C CA . PHE A 1 247 ? 15.484 -7.253 -2.371 1.00 95.25 247 PHE A CA 1
ATOM 1926 C C . PHE A 1 247 ? 15.461 -7.522 -3.880 1.00 95.25 247 PHE A C 1
ATOM 1928 O O . PHE A 1 247 ? 16.234 -8.346 -4.366 1.00 95.25 247 PHE A O 1
ATOM 1935 N N . VAL A 1 248 ? 14.626 -6.802 -4.637 1.00 94.50 248 VAL A N 1
ATOM 1936 C CA . VAL A 1 248 ? 14.538 -6.953 -6.098 1.00 94.50 248 VAL A CA 1
ATOM 1937 C C . VAL A 1 248 ? 15.882 -6.652 -6.771 1.00 94.50 248 VAL A C 1
ATOM 1939 O O . VAL A 1 248 ? 16.300 -7.411 -7.648 1.00 94.50 248 VAL A O 1
ATOM 1942 N N . ARG A 1 249 ? 16.581 -5.595 -6.341 1.00 90.62 249 ARG A N 1
ATOM 1943 C CA . ARG A 1 249 ? 17.896 -5.227 -6.890 1.00 90.62 249 ARG A CA 1
ATOM 1944 C C . ARG A 1 249 ? 18.968 -6.262 -6.598 1.00 90.62 249 ARG A C 1
ATOM 1946 O O . ARG A 1 249 ? 19.649 -6.703 -7.518 1.00 90.62 249 ARG A O 1
ATOM 1953 N N . GLU A 1 250 ? 19.090 -6.675 -5.346 1.00 91.06 250 GLU A N 1
ATOM 1954 C CA . GLU A 1 250 ? 20.176 -7.555 -4.912 1.00 91.06 250 GLU A CA 1
ATOM 1955 C C . GLU A 1 250 ? 19.944 -9.027 -5.276 1.00 91.06 250 GLU A C 1
ATOM 1957 O O . GLU A 1 250 ? 20.898 -9.740 -5.571 1.00 91.06 250 GLU A O 1
ATOM 1962 N N . HIS A 1 251 ? 18.690 -9.492 -5.278 1.00 92.00 251 HIS A N 1
ATOM 1963 C CA . HIS A 1 251 ? 18.376 -10.924 -5.374 1.00 92.00 251 HIS A CA 1
ATOM 1964 C C . HIS A 1 251 ? 17.685 -11.323 -6.680 1.00 92.00 251 HIS A C 1
ATOM 1966 O O . HIS A 1 251 ? 17.756 -12.490 -7.062 1.00 92.00 251 HIS A O 1
ATOM 1972 N N . LEU A 1 252 ? 17.018 -10.392 -7.376 1.00 91.06 252 LEU A N 1
ATOM 1973 C CA . LEU A 1 252 ? 16.404 -10.662 -8.685 1.00 91.06 252 LEU A CA 1
ATOM 1974 C C . LEU A 1 252 ? 17.195 -10.060 -9.855 1.00 91.06 252 LEU A C 1
ATOM 1976 O O . LEU A 1 252 ? 16.840 -10.309 -11.006 1.00 91.06 252 LEU A O 1
ATOM 1980 N N . GLY A 1 253 ? 18.249 -9.279 -9.583 1.00 87.88 253 GLY A N 1
ATOM 1981 C CA . GLY A 1 253 ? 19.111 -8.688 -10.613 1.00 87.88 253 GLY A CA 1
ATOM 1982 C C . GLY A 1 253 ? 18.379 -7.714 -11.544 1.00 87.88 253 GLY A C 1
ATOM 1983 O O . GLY A 1 253 ? 18.764 -7.544 -12.698 1.00 87.88 253 GLY A O 1
ATOM 1984 N N . THR A 1 254 ? 17.290 -7.109 -11.068 1.00 89.75 254 THR A N 1
ATOM 1985 C CA . THR A 1 254 ? 16.483 -6.125 -11.805 1.00 89.75 254 THR A CA 1
ATOM 1986 C C . THR A 1 254 ? 16.060 -4.999 -10.860 1.00 89.75 254 THR A C 1
ATOM 1988 O O . THR A 1 254 ? 16.599 -4.869 -9.772 1.00 89.75 254 THR A O 1
ATOM 1991 N N . PHE A 1 255 ? 15.114 -4.147 -11.232 1.00 90.12 255 PHE A N 1
ATOM 1992 C CA . PHE A 1 255 ? 14.631 -3.066 -10.378 1.00 90.12 255 PHE A CA 1
ATOM 1993 C C . PHE A 1 255 ? 13.113 -2.933 -10.437 1.00 90.12 255 PHE A C 1
ATOM 1995 O O . PHE A 1 255 ? 12.463 -3.340 -11.407 1.00 90.12 255 PHE A O 1
ATOM 2002 N N . VAL A 1 256 ? 12.544 -2.349 -9.383 1.00 90.25 256 VAL A N 1
ATOM 2003 C CA . VAL A 1 256 ? 11.124 -1.996 -9.340 1.00 90.25 256 VAL A CA 1
ATOM 2004 C C . VAL A 1 256 ? 10.887 -0.780 -10.229 1.00 90.25 256 VAL A C 1
ATOM 2006 O O . VAL A 1 256 ? 11.637 0.194 -10.198 1.00 90.25 256 VAL A O 1
ATOM 2009 N N . ILE A 1 257 ? 9.829 -0.814 -11.036 1.00 85.38 257 ILE A N 1
ATOM 2010 C CA . ILE A 1 257 ? 9.485 0.304 -11.915 1.00 85.38 257 ILE A CA 1
ATOM 2011 C C . ILE A 1 257 ? 9.216 1.560 -11.074 1.00 85.38 257 ILE A C 1
ATOM 2013 O O . ILE A 1 257 ? 8.392 1.543 -10.157 1.00 85.38 257 ILE A O 1
ATOM 2017 N N . GLY A 1 258 ? 9.903 2.651 -11.419 1.00 81.12 258 GLY A N 1
ATOM 2018 C CA . GLY A 1 258 ? 9.820 3.939 -10.732 1.00 81.12 258 GLY A CA 1
ATOM 2019 C C . GLY A 1 258 ? 10.695 4.070 -9.482 1.00 81.12 258 GLY A C 1
ATOM 2020 O O . GLY A 1 258 ? 10.672 5.145 -8.890 1.00 81.12 258 GLY A O 1
ATOM 2021 N N . ASP A 1 259 ? 11.439 3.031 -9.079 1.00 85.44 259 ASP A N 1
ATOM 2022 C CA . ASP A 1 259 ? 12.348 3.089 -7.926 1.00 85.44 259 ASP A CA 1
ATOM 2023 C C . ASP A 1 259 ? 13.436 4.164 -8.132 1.00 85.44 259 ASP A C 1
ATOM 2025 O O . ASP A 1 259 ? 14.287 4.011 -9.017 1.00 85.44 259 ASP A O 1
ATOM 2029 N N . PRO A 1 260 ? 13.460 5.235 -7.313 1.00 76.06 260 PRO A N 1
ATOM 2030 C CA . PRO A 1 260 ? 14.435 6.314 -7.462 1.00 76.06 260 PRO A CA 1
ATOM 2031 C C . PRO A 1 260 ? 15.879 5.844 -7.240 1.00 76.06 260 PRO A C 1
ATOM 2033 O O . PRO A 1 260 ? 16.811 6.442 -7.783 1.00 76.06 260 PRO A O 1
ATOM 2036 N N . ALA A 1 261 ? 16.080 4.769 -6.473 1.00 78.62 261 ALA A N 1
ATOM 2037 C CA . ALA A 1 261 ? 17.395 4.228 -6.168 1.00 78.62 261 ALA A CA 1
ATOM 2038 C C . ALA A 1 261 ? 17.927 3.289 -7.269 1.00 78.62 261 ALA A C 1
ATOM 2040 O O . ALA A 1 261 ? 19.084 2.879 -7.216 1.00 78.62 261 ALA A O 1
ATOM 2041 N N . ALA A 1 262 ? 17.135 2.953 -8.293 1.00 72.88 262 ALA A N 1
ATOM 2042 C CA . ALA A 1 262 ? 17.581 2.099 -9.398 1.00 72.88 262 ALA A CA 1
ATOM 2043 C C . ALA A 1 262 ? 18.681 2.750 -10.266 1.00 72.88 262 ALA A C 1
ATOM 2045 O O . ALA A 1 262 ? 19.463 2.050 -10.910 1.00 72.88 262 ALA A O 1
ATOM 2046 N N . ASN A 1 263 ? 18.784 4.084 -10.256 1.00 59.78 263 ASN A N 1
ATOM 2047 C CA . ASN A 1 263 ? 19.738 4.835 -11.079 1.00 59.78 263 ASN A CA 1
ATOM 2048 C C . ASN A 1 263 ? 21.207 4.662 -10.660 1.00 59.78 263 ASN A C 1
ATOM 2050 O O . ASN A 1 263 ? 22.096 4.917 -11.468 1.00 59.78 263 ASN A O 1
ATOM 2054 N N . THR A 1 264 ? 21.481 4.220 -9.429 1.00 52.50 264 THR A N 1
ATOM 2055 C CA . THR A 1 264 ? 22.857 4.065 -8.929 1.00 52.50 264 THR A CA 1
ATOM 2056 C C . THR A 1 264 ? 23.534 2.772 -9.387 1.00 52.50 264 THR A C 1
ATOM 2058 O O . THR A 1 264 ? 24.756 2.698 -9.368 1.00 52.50 264 THR A O 1
ATOM 2061 N N . VAL A 1 265 ? 22.773 1.770 -9.843 1.00 46.59 265 VAL A N 1
ATOM 2062 C CA . VAL A 1 265 ? 23.305 0.449 -10.242 1.00 46.59 265 VAL A CA 1
ATOM 2063 C C . VAL A 1 265 ? 23.663 0.395 -11.737 1.00 46.59 265 VAL A C 1
ATOM 2065 O O . VAL A 1 265 ? 24.523 -0.373 -12.151 1.00 46.59 265 VAL A O 1
ATOM 2068 N N . ALA A 1 266 ? 23.063 1.251 -12.572 1.00 44.91 266 ALA A N 1
ATOM 2069 C CA . ALA A 1 266 ? 23.240 1.236 -14.032 1.00 44.91 266 ALA A CA 1
ATOM 2070 C C . ALA A 1 266 ? 24.563 1.865 -14.544 1.00 44.91 266 ALA A C 1
ATOM 2072 O O . ALA A 1 266 ? 24.755 2.007 -15.761 1.00 44.91 266 ALA A O 1
ATOM 2073 N N . ALA A 1 267 ? 25.463 2.273 -13.642 1.00 43.81 267 ALA A N 1
ATOM 2074 C CA . ALA A 1 267 ? 26.741 2.888 -13.998 1.00 43.81 267 ALA A CA 1
ATOM 2075 C C . ALA A 1 267 ? 27.762 1.869 -14.543 1.00 43.81 267 ALA A C 1
ATOM 2077 O O . ALA A 1 267 ? 28.499 2.204 -15.473 1.00 43.81 267 ALA A O 1
ATOM 20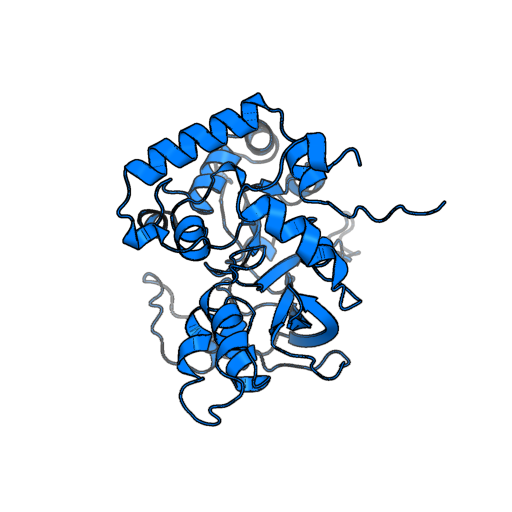78 N N . ASP A 1 268 ? 27.717 0.611 -14.092 1.00 39.50 268 ASP A N 1
ATOM 2079 C CA . ASP A 1 268 ? 28.693 -0.414 -14.470 1.00 39.50 268 ASP A CA 1
ATOM 2080 C C . ASP A 1 268 ? 28.139 -1.395 -15.518 1.00 39.50 268 ASP A C 1
ATOM 2082 O O . ASP A 1 268 ? 27.329 -2.271 -15.233 1.00 39.50 268 ASP A O 1
ATOM 2086 N N . GLY A 1 269 ? 28.617 -1.256 -16.761 1.00 42.09 269 GLY A N 1
ATOM 2087 C CA . GLY A 1 269 ? 28.537 -2.298 -17.794 1.00 42.09 269 GLY A CA 1
ATOM 2088 C C . GLY A 1 269 ? 27.408 -2.174 -18.833 1.00 42.09 269 GLY A C 1
ATOM 2089 O O . GLY A 1 269 ? 26.236 -2.366 -18.548 1.00 42.09 269 GLY A O 1
ATOM 2090 N N . SER A 1 270 ? 27.800 -1.969 -20.099 1.00 38.38 270 SER A N 1
ATOM 2091 C CA . SER A 1 270 ? 27.002 -2.072 -21.344 1.00 38.38 270 SER A CA 1
ATOM 2092 C C . SER A 1 270 ? 26.211 -0.832 -21.804 1.00 38.38 270 SER A C 1
ATOM 2094 O O . SER A 1 270 ? 25.107 -0.526 -21.359 1.00 38.38 270 SER A O 1
ATOM 2096 N N . GLN A 1 271 ? 26.797 -0.107 -22.764 1.00 39.59 271 GLN A N 1
ATOM 2097 C CA . GLN A 1 271 ? 26.382 1.211 -23.264 1.00 39.59 271 GLN A CA 1
ATOM 2098 C C . GLN A 1 271 ? 25.255 1.232 -24.324 1.00 39.59 271 GLN A C 1
ATOM 2100 O O . GLN A 1 271 ? 24.870 2.317 -24.743 1.00 39.59 271 GLN A O 1
ATOM 2105 N N . ALA A 1 272 ? 24.660 0.105 -24.732 1.00 37.44 272 ALA A N 1
ATOM 2106 C CA . ALA A 1 272 ? 23.732 0.095 -25.881 1.00 37.44 272 ALA A CA 1
ATOM 2107 C C . ALA A 1 272 ? 22.223 -0.011 -25.545 1.00 37.44 272 ALA A C 1
ATOM 2109 O O . ALA A 1 272 ? 21.392 0.323 -26.385 1.00 37.44 272 ALA A O 1
ATOM 2110 N N . ALA A 1 273 ? 21.832 -0.395 -24.321 1.00 38.91 273 ALA A N 1
ATOM 2111 C CA . ALA A 1 273 ? 20.417 -0.439 -23.890 1.00 38.91 273 ALA A CA 1
ATOM 2112 C C . ALA A 1 273 ? 19.970 0.810 -23.086 1.00 38.91 273 ALA A C 1
ATOM 2114 O O . ALA A 1 273 ? 18.830 0.891 -22.616 1.00 38.91 273 ALA A O 1
ATOM 2115 N N . LYS A 1 274 ? 20.879 1.788 -22.930 1.00 46.19 274 LYS A N 1
ATOM 2116 C CA . LYS A 1 274 ? 20.860 2.835 -21.892 1.00 46.19 274 LYS A CA 1
ATOM 2117 C C . LYS A 1 274 ? 19.850 3.979 -22.076 1.00 46.19 274 LYS A C 1
ATOM 2119 O O . LYS A 1 274 ? 19.604 4.693 -21.111 1.00 46.19 274 LYS A O 1
ATOM 2124 N N . SER A 1 275 ? 19.209 4.158 -23.233 1.00 49.41 275 SER A N 1
ATOM 2125 C CA . SER A 1 275 ? 18.269 5.284 -23.420 1.00 49.41 275 SER A CA 1
ATOM 2126 C C . SER A 1 275 ? 16.810 4.962 -23.069 1.00 49.41 275 SER A C 1
ATOM 2128 O O . SER A 1 275 ? 16.083 5.851 -22.638 1.00 49.41 275 SER A O 1
ATOM 2130 N N . SER A 1 276 ? 16.363 3.706 -23.206 1.00 49.44 276 SER A N 1
ATOM 2131 C CA . SER A 1 276 ? 14.946 3.353 -22.998 1.00 49.44 276 SER A CA 1
ATOM 2132 C C . SER A 1 276 ? 14.618 2.963 -21.554 1.00 49.44 276 SER A C 1
ATOM 2134 O O . SER A 1 276 ? 13.578 3.365 -21.038 1.00 49.44 276 SER A O 1
ATOM 2136 N N . TRP A 1 277 ? 15.520 2.251 -20.870 1.00 49.59 277 TRP A N 1
ATOM 2137 C CA . TRP A 1 277 ? 15.342 1.866 -19.465 1.00 49.59 277 TRP A CA 1
ATOM 2138 C C . TRP A 1 277 ? 15.643 2.993 -18.489 1.00 49.59 277 TRP A C 1
ATOM 2140 O O . TRP A 1 277 ? 14.949 3.102 -17.483 1.00 49.59 277 TRP A O 1
ATOM 2150 N N . GLY A 1 278 ? 16.590 3.876 -18.824 1.00 49.12 278 GLY A N 1
ATOM 2151 C CA . GLY A 1 278 ? 16.852 5.089 -18.052 1.00 49.12 278 GLY A CA 1
ATOM 2152 C C . GLY A 1 278 ? 15.600 5.955 -17.906 1.00 49.12 278 GLY A C 1
ATOM 2153 O O . GLY A 1 278 ? 15.355 6.481 -16.837 1.00 49.12 278 GLY A O 1
ATOM 2154 N N . VAL A 1 279 ? 14.728 6.023 -18.919 1.00 48.72 279 VAL A N 1
ATOM 2155 C CA . VAL A 1 279 ? 13.454 6.772 -18.858 1.00 48.72 279 VAL A CA 1
ATOM 2156 C C . VAL A 1 279 ? 12.416 6.105 -17.940 1.00 48.72 279 VAL A C 1
ATOM 2158 O O . VAL A 1 279 ? 11.646 6.797 -17.277 1.00 48.72 279 VAL A O 1
ATOM 2161 N N . ILE A 1 280 ? 12.403 4.773 -17.860 1.00 50.75 280 ILE A N 1
ATOM 2162 C CA . ILE A 1 280 ? 11.474 3.994 -17.019 1.00 50.75 280 ILE A CA 1
ATOM 2163 C C . ILE A 1 280 ? 11.932 3.984 -15.558 1.00 50.75 280 ILE A C 1
ATOM 2165 O O . ILE A 1 280 ? 11.100 4.125 -14.662 1.00 50.75 280 ILE A O 1
ATOM 2169 N N . ALA A 1 281 ? 13.242 3.837 -15.339 1.00 49.78 281 ALA A N 1
ATOM 2170 C CA . ALA A 1 281 ? 13.893 3.908 -14.035 1.00 49.78 281 ALA A CA 1
ATOM 2171 C C . ALA A 1 281 ? 13.847 5.334 -13.464 1.00 49.78 281 ALA A C 1
ATOM 2173 O O . ALA A 1 281 ? 13.521 5.513 -12.298 1.00 49.78 281 ALA A O 1
ATOM 2174 N N . MET A 1 282 ? 14.080 6.360 -14.293 1.00 44.28 282 MET A N 1
ATOM 2175 C CA . MET A 1 282 ? 14.129 7.752 -13.832 1.00 44.28 282 MET A CA 1
ATOM 2176 C C . MET A 1 282 ? 12.767 8.383 -13.572 1.00 44.28 282 MET A C 1
ATOM 2178 O O . MET A 1 282 ? 12.719 9.376 -12.852 1.00 44.28 282 MET A O 1
ATOM 2182 N N . ARG A 1 283 ? 11.679 7.924 -14.205 1.00 48.22 283 ARG A N 1
ATOM 2183 C CA . ARG A 1 283 ? 10.490 8.783 -14.266 1.00 48.22 283 ARG A CA 1
ATOM 2184 C C . ARG A 1 283 ? 9.178 8.193 -13.781 1.00 48.22 283 ARG A C 1
ATOM 2186 O O . ARG A 1 283 ? 8.316 8.959 -13.361 1.00 48.22 283 ARG A O 1
ATOM 2193 N N . GLY A 1 284 ? 8.915 6.898 -13.959 1.00 46.94 284 GLY A N 1
ATOM 2194 C CA . GLY A 1 284 ? 7.515 6.439 -13.952 1.00 46.94 284 GLY A CA 1
ATOM 2195 C C . GLY A 1 284 ? 6.584 7.283 -14.865 1.00 46.94 284 GLY A C 1
ATOM 2196 O O . GLY A 1 284 ? 5.366 7.170 -14.763 1.00 46.94 284 GLY A O 1
ATOM 2197 N N . ASP A 1 285 ? 7.130 8.135 -15.753 1.00 51.03 285 ASP A N 1
ATOM 2198 C CA . ASP A 1 285 ? 6.422 9.291 -16.342 1.00 51.03 285 ASP A CA 1
ATOM 2199 C C . ASP A 1 285 ? 5.475 8.901 -17.469 1.00 51.03 285 ASP A C 1
ATOM 2201 O O . ASP A 1 285 ? 4.736 9.754 -17.956 1.00 51.03 285 ASP A O 1
ATOM 2205 N N . CYS A 1 286 ? 5.510 7.653 -17.936 1.00 53.28 286 CYS A N 1
ATOM 2206 C CA . CYS A 1 286 ? 4.798 7.306 -19.157 1.00 53.28 286 CYS A CA 1
ATOM 2207 C C . CYS A 1 286 ? 3.277 7.441 -18.984 1.00 53.28 286 CYS A C 1
ATOM 2209 O O . CYS A 1 286 ? 2.644 8.120 -19.783 1.00 53.28 286 CYS A O 1
ATOM 2211 N N . ASP A 1 287 ? 2.710 6.867 -17.918 1.00 57.41 287 ASP A N 1
ATOM 2212 C CA . ASP A 1 287 ? 1.266 6.928 -17.645 1.00 57.41 287 ASP A CA 1
ATOM 2213 C C . ASP A 1 287 ? 0.945 7.149 -16.148 1.00 57.41 287 ASP A C 1
ATOM 2215 O O . ASP A 1 287 ? 0.015 7.888 -15.824 1.00 57.41 287 ASP A O 1
ATOM 2219 N N . PHE A 1 288 ? 1.719 6.550 -15.227 1.00 66.00 288 PHE A N 1
ATOM 2220 C CA . PHE A 1 288 ? 1.493 6.609 -13.773 1.00 66.00 288 PHE A CA 1
ATOM 2221 C C . PHE A 1 288 ? 2.811 6.842 -13.004 1.00 66.00 288 PHE A C 1
ATOM 2223 O O . PHE A 1 288 ? 3.523 5.877 -12.715 1.00 66.00 288 PHE A O 1
ATOM 2230 N N . PRO A 1 289 ? 3.134 8.096 -12.631 1.00 73.19 289 PRO A N 1
ATOM 2231 C CA . PRO A 1 289 ? 4.393 8.438 -11.974 1.00 73.19 289 PRO A CA 1
ATOM 2232 C C . PRO A 1 289 ? 4.338 8.078 -10.488 1.00 73.19 289 PRO A C 1
ATOM 2234 O O . PRO A 1 289 ? 3.849 8.854 -9.661 1.00 73.19 289 PRO A O 1
ATOM 2237 N N . ARG A 1 290 ? 4.778 6.853 -10.183 1.00 80.25 290 ARG A N 1
ATOM 2238 C CA . ARG A 1 290 ? 4.864 6.239 -8.850 1.00 80.25 290 ARG A CA 1
ATOM 2239 C C . ARG A 1 290 ? 5.884 5.100 -8.849 1.00 80.25 290 ARG A C 1
ATOM 2241 O O . ARG A 1 290 ? 6.200 4.567 -9.911 1.00 80.25 290 ARG A O 1
ATOM 2248 N N . VAL A 1 291 ? 6.300 4.670 -7.660 1.00 86.75 291 VAL A N 1
ATOM 2249 C CA . VAL A 1 291 ? 6.939 3.359 -7.486 1.00 86.75 291 VAL A CA 1
ATOM 2250 C C . VAL A 1 291 ? 5.859 2.278 -7.537 1.00 86.75 291 VAL A C 1
ATOM 2252 O O . VAL A 1 291 ? 4.775 2.405 -6.945 1.00 86.75 291 VAL A O 1
ATOM 2255 N N . PHE A 1 292 ? 6.119 1.215 -8.292 1.00 89.31 292 PHE A N 1
ATOM 2256 C CA . PHE A 1 292 ? 5.188 0.102 -8.462 1.00 89.31 292 PHE A CA 1
ATOM 2257 C C . PHE A 1 292 ? 5.366 -0.976 -7.390 1.00 89.31 292 PHE A C 1
ATOM 2259 O O . PHE A 1 292 ? 5.418 -2.165 -7.692 1.00 89.31 292 PHE A O 1
ATOM 2266 N N . THR A 1 293 ? 5.358 -0.537 -6.133 1.00 93.19 293 THR A N 1
ATOM 2267 C CA . THR A 1 293 ? 5.224 -1.385 -4.946 1.00 93.19 293 THR A CA 1
ATOM 2268 C C . THR A 1 293 ? 3.872 -1.105 -4.302 1.00 93.19 293 THR A C 1
ATOM 2270 O O . THR A 1 293 ? 3.506 0.044 -4.017 1.00 93.19 293 THR A O 1
ATOM 2273 N N . HIS A 1 294 ? 3.070 -2.149 -4.126 1.00 93.75 294 HIS A N 1
ATOM 2274 C CA . HIS A 1 294 ? 1.719 -2.019 -3.602 1.00 93.75 294 HIS A CA 1
ATOM 2275 C C . HIS A 1 294 ? 1.388 -3.149 -2.638 1.00 93.75 294 HIS A C 1
ATOM 2277 O O . HIS A 1 294 ? 1.284 -4.298 -3.048 1.00 93.75 294 HIS A O 1
ATOM 2283 N N . LEU A 1 295 ? 1.154 -2.817 -1.370 1.00 95.50 295 LEU A N 1
ATOM 2284 C CA . LEU A 1 295 ? 0.502 -3.716 -0.429 1.00 95.50 295 LEU A CA 1
ATOM 2285 C C . LEU A 1 295 ? -0.950 -3.888 -0.887 1.00 95.50 295 LEU A C 1
ATOM 2287 O O . LEU A 1 295 ? -1.777 -2.987 -0.752 1.00 95.50 295 LEU A O 1
ATOM 2291 N N . ARG A 1 296 ? -1.240 -5.030 -1.501 1.00 92.94 296 ARG A N 1
ATOM 2292 C CA . ARG A 1 296 ? -2.555 -5.356 -2.051 1.00 92.94 296 ARG A CA 1
ATOM 2293 C C . ARG A 1 296 ? -3.535 -5.725 -0.948 1.00 92.94 296 ARG A C 1
ATOM 2295 O O . ARG A 1 296 ? -4.702 -5.339 -0.994 1.00 92.94 296 ARG A O 1
ATOM 2302 N N . GLU A 1 297 ? -3.070 -6.511 0.012 1.00 94.06 297 GLU A N 1
ATOM 2303 C CA . GLU A 1 297 ? -3.914 -7.110 1.037 1.00 94.06 297 GLU A CA 1
ATOM 2304 C C . GLU A 1 297 ? -3.170 -7.222 2.364 1.00 94.06 297 GLU A C 1
ATOM 2306 O O . GLU A 1 297 ? -2.011 -7.641 2.396 1.00 94.06 297 GLU A O 1
ATOM 2311 N N . VAL A 1 298 ? -3.881 -6.901 3.444 1.00 96.25 298 VAL A N 1
ATOM 2312 C CA . VAL A 1 298 ? -3.520 -7.293 4.807 1.00 96.25 298 VAL A CA 1
ATOM 2313 C C . VAL A 1 298 ? -4.599 -8.232 5.321 1.00 96.25 298 VAL A C 1
ATOM 2315 O O . VAL A 1 298 ? -5.763 -7.846 5.443 1.00 96.25 298 VAL A O 1
ATOM 2318 N N . LEU A 1 299 ? -4.198 -9.463 5.607 1.00 95.81 299 LEU A N 1
ATOM 2319 C CA . LEU A 1 299 ? -5.017 -10.489 6.231 1.00 95.81 299 LEU A CA 1
ATOM 2320 C C . LEU A 1 299 ? -4.594 -10.625 7.694 1.00 95.81 299 LEU A C 1
ATOM 2322 O O . LEU A 1 299 ? -3.402 -10.665 7.981 1.00 95.81 299 LEU A O 1
ATOM 2326 N N . ILE A 1 300 ? -5.557 -10.717 8.603 1.00 94.69 300 ILE A N 1
ATOM 2327 C CA . ILE A 1 300 ? -5.326 -10.957 10.026 1.00 94.69 300 ILE A CA 1
ATOM 2328 C C . ILE A 1 300 ? -6.105 -12.211 10.402 1.00 94.69 300 ILE A C 1
ATOM 2330 O O . ILE A 1 300 ? -7.339 -12.215 10.384 1.00 94.69 300 ILE A O 1
ATOM 2334 N N . ASN A 1 301 ? -5.381 -13.274 10.727 1.00 90.06 301 ASN A N 1
ATOM 2335 C CA . ASN A 1 301 ? -5.949 -14.494 11.271 1.00 90.06 301 ASN A CA 1
ATOM 2336 C C . ASN A 1 301 ? -6.126 -14.302 12.776 1.00 90.06 301 ASN A C 1
ATOM 2338 O O . ASN A 1 301 ? -5.154 -14.083 13.500 1.00 90.06 301 ASN A O 1
ATOM 2342 N N . THR A 1 302 ? -7.376 -14.325 13.231 1.00 83.31 302 THR A N 1
ATOM 2343 C CA . THR A 1 302 ? -7.719 -14.172 14.643 1.00 83.31 302 THR A CA 1
ATOM 2344 C C . THR A 1 302 ? -8.563 -15.344 15.111 1.00 83.31 302 THR A C 1
ATOM 2346 O O . THR A 1 302 ? -9.437 -15.844 14.389 1.00 83.31 302 THR A O 1
ATOM 2349 N N . ASP A 1 303 ? -8.298 -15.766 16.341 1.00 71.12 303 ASP A N 1
ATOM 2350 C CA . ASP A 1 303 ? -9.030 -16.843 16.987 1.00 71.12 303 ASP A CA 1
ATOM 2351 C C . ASP A 1 303 ? -10.269 -16.274 17.666 1.00 71.12 303 ASP A C 1
ATOM 2353 O O . ASP A 1 303 ? -10.226 -15.234 18.330 1.00 71.12 303 ASP A O 1
ATOM 2357 N N . LEU A 1 304 ? -11.397 -16.957 17.495 1.00 63.31 304 LEU A N 1
ATOM 2358 C CA . LEU A 1 304 ? -12.612 -16.676 18.241 1.00 63.31 304 LEU A CA 1
ATOM 2359 C C . LEU A 1 304 ? -12.793 -17.735 19.303 1.00 63.31 304 LEU A C 1
ATOM 2361 O O . LEU A 1 304 ? -13.065 -18.880 18.964 1.00 63.31 304 LEU A O 1
ATOM 2365 N N . THR A 1 305 ? -12.739 -17.351 20.570 1.00 56.62 305 THR A N 1
ATOM 2366 C CA . THR A 1 305 ? -13.251 -18.206 21.636 1.00 56.62 305 THR A CA 1
ATOM 2367 C C . THR A 1 305 ? -14.776 -18.271 21.519 1.00 56.62 305 THR A C 1
ATOM 2369 O O . THR A 1 305 ? -15.479 -17.266 21.646 1.00 56.62 305 THR A O 1
ATOM 2372 N N . GLY A 1 306 ? -15.307 -19.453 21.197 1.00 50.62 306 GLY A N 1
ATOM 2373 C CA . GLY A 1 306 ? -16.746 -19.706 21.246 1.00 50.62 306 GLY A CA 1
ATOM 2374 C C . GLY A 1 306 ? -17.310 -19.488 22.656 1.00 50.62 306 GLY A C 1
ATOM 2375 O O . GLY A 1 306 ? -16.600 -19.635 23.648 1.00 50.62 306 GLY A O 1
ATOM 2376 N N . ALA A 1 307 ? -18.607 -19.179 22.757 1.00 50.50 307 ALA A N 1
ATOM 2377 C CA . ALA A 1 307 ? -19.301 -18.935 24.032 1.00 50.50 307 ALA A CA 1
ATOM 2378 C C . ALA A 1 307 ? -19.260 -20.127 25.019 1.00 50.50 307 ALA A C 1
ATOM 2380 O O . ALA A 1 307 ? -19.570 -19.962 26.193 1.00 50.50 307 ALA A O 1
ATOM 2381 N N . THR A 1 308 ? -18.863 -21.312 24.551 1.00 52.62 308 THR A N 1
ATOM 2382 C CA . THR A 1 308 ? -18.701 -22.549 25.330 1.00 52.62 308 THR A CA 1
ATOM 2383 C C . THR A 1 308 ? -17.235 -22.925 25.586 1.00 52.62 308 THR A C 1
ATOM 2385 O O . THR A 1 308 ? -16.968 -24.023 26.056 1.00 52.62 308 THR A O 1
ATOM 2388 N N . GLY A 1 309 ? -16.277 -22.041 25.283 1.00 51.12 309 GLY A N 1
ATOM 2389 C CA . GLY A 1 309 ? -14.858 -22.210 25.621 1.00 51.12 309 GLY A CA 1
ATOM 2390 C C . GLY A 1 309 ? -14.048 -23.169 24.740 1.00 51.12 309 GLY A C 1
ATOM 2391 O O . GLY A 1 309 ? -12.827 -23.091 24.790 1.00 51.12 309 GLY A O 1
ATOM 2392 N N . ASP A 1 310 ? -14.682 -24.004 23.906 1.00 47.16 310 ASP A N 1
ATOM 2393 C CA . ASP A 1 310 ? -14.006 -25.179 23.313 1.00 47.16 310 ASP A CA 1
ATOM 2394 C C . ASP A 1 310 ? -13.919 -25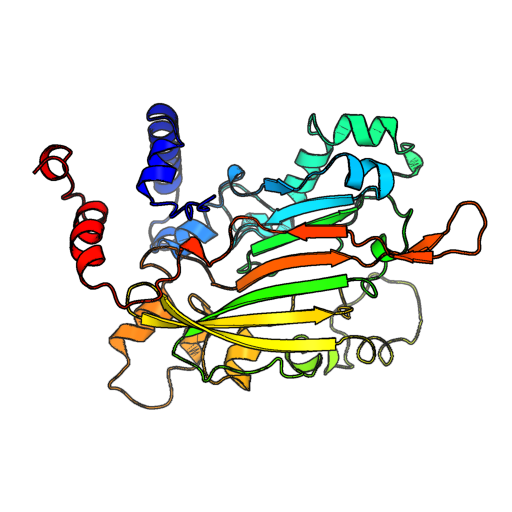.201 21.771 1.00 47.16 310 ASP A C 1
ATOM 2396 O O . ASP A 1 310 ? -13.420 -26.152 21.179 1.00 47.16 310 ASP A O 1
ATOM 2400 N N . VAL A 1 311 ? -14.386 -24.152 21.077 1.00 48.00 311 VAL A N 1
ATOM 2401 C CA . VAL A 1 311 ? -14.253 -24.055 19.609 1.00 48.00 311 VAL A CA 1
ATOM 2402 C C . VAL A 1 311 ? -13.610 -22.729 19.223 1.00 48.00 311 VAL A C 1
ATOM 2404 O O . VAL A 1 311 ? -14.257 -21.680 19.279 1.00 48.00 311 VAL A O 1
ATOM 2407 N N . THR A 1 312 ? -12.343 -22.788 18.807 1.00 55.38 312 THR A N 1
ATOM 2408 C CA . THR A 1 312 ? -11.633 -21.701 18.129 1.00 55.38 312 THR A CA 1
ATOM 2409 C C . THR A 1 312 ? -12.064 -21.643 16.667 1.00 55.38 312 THR A C 1
ATOM 2411 O O . THR A 1 312 ? -11.568 -22.373 15.813 1.00 55.38 312 THR A O 1
ATOM 2414 N N . VAL A 1 313 ? -13.027 -20.777 16.345 1.00 58.62 313 VAL A N 1
ATOM 2415 C CA . VAL A 1 313 ? -13.350 -20.498 14.936 1.00 58.62 313 VAL A CA 1
ATOM 2416 C C . VAL A 1 313 ? -12.378 -19.435 14.433 1.00 58.62 313 VAL A C 1
ATOM 2418 O O . VAL A 1 313 ? -12.461 -18.280 14.845 1.00 58.62 313 VAL A O 1
ATOM 2421 N N . HIS A 1 314 ? -11.470 -19.793 13.527 1.00 65.44 314 HIS A N 1
ATOM 2422 C CA . HIS A 1 314 ? -10.629 -18.802 12.855 1.00 65.44 314 HIS A CA 1
ATOM 2423 C C . HIS A 1 314 ? -11.497 -17.944 11.930 1.00 65.44 314 HIS A C 1
ATOM 2425 O O . HIS A 1 314 ? -12.100 -18.457 10.982 1.00 65.44 314 HIS A O 1
ATOM 2431 N N . LYS A 1 315 ? -11.578 -16.633 12.187 1.00 75.75 315 LYS A N 1
ATOM 2432 C CA . LYS A 1 315 ? -12.265 -15.704 11.280 1.00 75.75 315 LYS A CA 1
ATOM 2433 C C . LYS A 1 315 ? -11.258 -14.711 10.702 1.00 75.75 315 LYS A C 1
ATOM 2435 O O . LYS A 1 315 ? -10.848 -13.803 11.419 1.00 75.75 315 LYS A O 1
ATOM 2440 N N . PRO A 1 316 ? -10.897 -14.826 9.413 1.00 87.31 316 PRO A N 1
ATOM 2441 C CA . PRO A 1 316 ? -9.967 -13.889 8.806 1.00 87.31 316 PRO A CA 1
ATOM 2442 C C . PRO A 1 316 ? -10.591 -12.495 8.694 1.00 87.31 316 PRO A C 1
ATOM 2444 O O . PRO A 1 316 ? -11.716 -12.334 8.209 1.00 87.31 316 PRO A O 1
ATOM 2447 N N . ILE A 1 317 ? -9.839 -11.479 9.106 1.00 91.00 317 ILE A N 1
ATOM 2448 C CA . ILE A 1 317 ? -10.114 -10.073 8.801 1.00 91.00 317 ILE A CA 1
ATOM 2449 C C . ILE A 1 317 ? -9.257 -9.723 7.585 1.00 91.00 317 ILE A C 1
ATOM 2451 O O . ILE A 1 317 ? -8.039 -9.854 7.649 1.00 91.00 317 ILE A O 1
ATOM 2455 N N . SER A 1 318 ? -9.864 -9.296 6.477 1.00 92.19 318 SER A N 1
ATOM 2456 C CA . SER A 1 318 ? -9.119 -8.901 5.273 1.00 92.19 318 SER A CA 1
ATOM 2457 C C . SER A 1 318 ? -9.397 -7.446 4.923 1.00 92.19 318 SER A C 1
ATOM 2459 O O . SER A 1 318 ? -10.548 -7.032 4.770 1.00 92.19 318 SER A O 1
ATOM 2461 N N . PHE A 1 319 ? -8.321 -6.679 4.767 1.00 91.38 319 PHE A N 1
ATOM 2462 C CA . PHE A 1 319 ? -8.339 -5.351 4.175 1.00 91.38 319 PHE A CA 1
ATOM 2463 C C . PHE A 1 319 ? -7.687 -5.432 2.799 1.00 91.38 319 PHE A C 1
ATOM 2465 O O . PHE A 1 319 ? -6.477 -5.626 2.680 1.00 91.38 319 PHE A O 1
ATOM 2472 N N . HIS A 1 320 ? -8.500 -5.277 1.754 1.00 87.50 320 HIS A N 1
ATOM 2473 C CA . HIS A 1 320 ? -8.069 -5.441 0.369 1.00 87.50 320 HIS A CA 1
ATOM 2474 C C . HIS A 1 320 ? -8.173 -4.136 -0.419 1.00 87.50 320 HIS A C 1
ATOM 2476 O O . HIS A 1 320 ? -9.214 -3.470 -0.426 1.00 87.50 320 HIS A O 1
ATOM 2482 N N . CYS A 1 321 ? -7.114 -3.792 -1.147 1.00 79.69 321 CYS A N 1
ATOM 2483 C CA . CYS A 1 321 ? -7.145 -2.687 -2.090 1.00 79.69 321 CYS A CA 1
ATOM 2484 C C . CYS A 1 321 ? -7.885 -3.091 -3.372 1.00 79.69 321 CYS A C 1
ATOM 2486 O O . CYS A 1 321 ? -7.479 -3.997 -4.090 1.00 79.69 321 CYS A O 1
ATOM 2488 N N . ARG A 1 322 ? -8.940 -2.355 -3.734 1.00 64.25 322 ARG A N 1
ATOM 2489 C CA . ARG A 1 322 ? -9.679 -2.584 -4.992 1.00 64.25 322 ARG A CA 1
ATOM 2490 C C . ARG A 1 322 ? -9.024 -1.941 -6.227 1.00 64.25 322 ARG A C 1
ATOM 2492 O O . ARG A 1 322 ? -9.500 -2.144 -7.339 1.00 64.25 322 ARG A O 1
ATOM 2499 N N . ASN A 1 323 ? -7.952 -1.166 -6.045 1.00 61.25 323 ASN A N 1
ATOM 2500 C CA . ASN A 1 323 ? -7.249 -0.415 -7.093 1.00 61.25 323 ASN A CA 1
ATOM 2501 C C . ASN A 1 323 ? -5.826 -0.975 -7.326 1.00 61.25 323 ASN A C 1
ATOM 2503 O O . ASN A 1 323 ? -4.840 -0.252 -7.201 1.00 61.25 323 ASN A O 1
ATOM 2507 N N . CYS A 1 324 ? -5.726 -2.273 -7.632 1.00 65.19 324 CYS A N 1
ATOM 2508 C CA . CYS A 1 324 ? -4.457 -2.968 -7.900 1.00 65.19 324 CYS A CA 1
ATOM 2509 C C . CYS A 1 324 ? -3.842 -2.591 -9.262 1.00 65.19 324 CYS A C 1
ATOM 2511 O O . CYS A 1 324 ? -4.469 -1.899 -10.060 1.00 65.19 324 CYS A O 1
ATOM 2513 N N . PHE A 1 325 ? -2.634 -3.084 -9.567 1.00 61.81 325 PHE A N 1
ATOM 2514 C CA . PHE A 1 325 ? -1.946 -2.847 -10.851 1.00 61.81 325 PHE A CA 1
ATOM 2515 C C . PHE A 1 325 ? -2.608 -3.502 -12.064 1.00 61.81 325 PHE A C 1
ATOM 2517 O O . PHE A 1 325 ? -2.352 -3.106 -13.199 1.00 61.81 325 PHE A O 1
ATOM 2524 N N . GLU A 1 326 ? -3.468 -4.488 -11.831 1.00 58.06 326 GLU A N 1
ATOM 2525 C CA . GLU A 1 326 ? -4.087 -5.309 -12.869 1.00 58.06 326 GLU A CA 1
ATOM 2526 C C . GLU A 1 326 ? -4.752 -4.516 -14.015 1.00 58.06 326 GLU A C 1
ATOM 2528 O O . GLU A 1 326 ? -4.512 -4.861 -15.171 1.00 58.06 326 GLU A O 1
ATOM 2533 N N . PRO A 1 327 ? -5.497 -3.417 -13.772 1.00 57.66 327 PRO A N 1
ATOM 2534 C CA . PRO A 1 327 ? -6.113 -2.625 -14.839 1.00 57.66 327 PRO A CA 1
ATOM 2535 C C . PRO A 1 327 ? -5.114 -1.844 -15.708 1.00 57.66 327 PRO A C 1
ATOM 2537 O O . PRO A 1 327 ? -5.493 -1.345 -16.766 1.00 57.66 327 PRO A O 1
ATOM 2540 N N . VAL A 1 328 ? -3.863 -1.689 -15.258 1.00 56.00 328 VAL A N 1
ATOM 2541 C CA . VAL A 1 328 ? -2.815 -0.916 -15.949 1.00 56.00 328 VAL A CA 1
ATOM 2542 C C . VAL A 1 328 ? -1.953 -1.807 -16.850 1.00 56.00 328 VAL A C 1
ATOM 2544 O O . VAL A 1 328 ? -1.328 -1.317 -17.792 1.00 56.00 328 VAL A O 1
ATOM 2547 N N . LEU A 1 329 ? -1.920 -3.114 -16.589 1.00 56.72 329 LEU A N 1
ATOM 2548 C CA . LEU A 1 329 ? -1.042 -4.055 -17.276 1.00 56.72 329 LEU A CA 1
ATOM 2549 C C . LEU A 1 329 ? -1.674 -4.580 -18.567 1.00 56.72 329 LEU A C 1
ATOM 2551 O O . LEU A 1 329 ? -2.817 -5.035 -18.588 1.00 56.72 329 LEU A O 1
ATOM 2555 N N . GLN A 1 330 ? -0.902 -4.551 -19.654 1.00 60.41 330 GLN A N 1
ATOM 2556 C CA . GLN A 1 330 ? -1.322 -5.083 -20.950 1.00 60.41 330 GLN A CA 1
ATOM 2557 C C . GLN A 1 330 ? -0.707 -6.466 -21.176 1.00 60.41 330 GLN A C 1
ATOM 2559 O O . GLN A 1 330 ? 0.493 -6.659 -20.971 1.00 60.41 330 GLN A O 1
ATOM 2564 N N . ARG A 1 331 ? -1.536 -7.431 -21.600 1.00 59.00 331 ARG A N 1
ATOM 2565 C CA . ARG A 1 331 ? -1.092 -8.798 -21.939 1.00 59.00 331 ARG A CA 1
ATOM 2566 C C . ARG A 1 331 ? -0.383 -8.863 -23.292 1.00 59.00 331 ARG A C 1
ATOM 2568 O O . ARG A 1 331 ? 0.505 -9.683 -23.472 1.00 59.00 331 ARG A O 1
ATOM 2575 N N . GLU A 1 332 ? -0.746 -7.975 -24.210 1.00 57.62 332 GLU A N 1
ATOM 2576 C CA . GLU A 1 332 ? -0.188 -7.895 -25.559 1.00 57.62 332 GLU A CA 1
ATOM 2577 C C . GLU A 1 332 ? 0.538 -6.562 -25.757 1.00 57.62 332 GLU A C 1
ATOM 2579 O O . GLU A 1 332 ? 0.202 -5.548 -25.139 1.00 57.62 332 GLU A O 1
ATOM 2584 N N . ARG A 1 333 ? 1.542 -6.546 -26.637 1.00 48.09 333 ARG A N 1
ATOM 2585 C CA . ARG A 1 333 ? 2.271 -5.327 -27.001 1.00 48.09 333 ARG A CA 1
ATOM 2586 C C . ARG A 1 333 ? 1.428 -4.507 -27.980 1.00 48.09 333 ARG A C 1
ATOM 2588 O O . ARG A 1 333 ? 1.563 -4.644 -29.192 1.00 48.09 333 ARG A O 1
ATOM 2595 N N . ILE A 1 334 ? 0.545 -3.654 -27.469 1.00 54.25 334 ILE A N 1
ATOM 2596 C CA . ILE A 1 334 ? -0.383 -2.900 -28.321 1.00 54.25 334 ILE A CA 1
ATOM 2597 C C . ILE A 1 334 ? 0.290 -1.614 -28.828 1.00 54.25 334 ILE A C 1
ATOM 2599 O O . ILE A 1 334 ? 0.348 -0.601 -28.132 1.00 54.25 334 ILE A O 1
ATOM 2603 N N . TYR A 1 335 ? 0.780 -1.639 -30.070 1.00 43.84 335 TYR A N 1
ATOM 2604 C CA . TYR A 1 335 ? 1.338 -0.462 -30.753 1.00 43.84 335 TYR A CA 1
ATOM 2605 C C . TYR A 1 335 ? 0.279 0.609 -31.085 1.00 43.84 335 TYR A C 1
ATOM 2607 O O . TYR A 1 335 ? 0.590 1.799 -31.083 1.00 43.84 335 TYR A O 1
ATOM 2615 N N . SER A 1 336 ? -0.982 0.222 -31.302 1.00 45.38 336 SER A N 1
ATOM 2616 C CA . SER A 1 336 ? -2.049 1.127 -31.767 1.00 45.38 336 SER A CA 1
ATOM 2617 C C . SER A 1 336 ? -2.583 2.098 -30.701 1.00 45.38 336 SER A C 1
ATOM 2619 O O . SER A 1 336 ? -3.108 3.158 -31.035 1.00 45.38 336 SER A O 1
ATOM 2621 N N . LEU A 1 337 ? -2.419 1.796 -29.406 1.00 43.81 337 LEU A N 1
ATOM 2622 C CA . LEU A 1 337 ? -2.904 2.649 -28.309 1.00 43.81 337 LEU A CA 1
ATOM 2623 C C . LEU A 1 337 ? -2.047 3.906 -28.094 1.00 43.81 337 LEU A C 1
ATOM 2625 O O . LEU A 1 337 ? -2.557 4.910 -27.595 1.00 43.81 337 LEU A O 1
ATOM 2629 N N . LYS A 1 338 ? -0.762 3.876 -28.479 1.00 45.72 338 LYS A N 1
ATOM 2630 C CA . LYS A 1 338 ? 0.144 5.025 -28.319 1.00 45.72 338 LYS A CA 1
ATOM 2631 C C . LYS A 1 338 ? -0.229 6.188 -29.231 1.00 45.72 338 LYS A C 1
ATOM 2633 O O . LYS A 1 338 ? -0.219 7.320 -28.766 1.00 45.72 338 LYS A O 1
ATOM 2638 N N . GLN A 1 339 ? -0.644 5.923 -30.468 1.00 41.88 339 GLN A N 1
ATOM 2639 C CA . GLN A 1 339 ? -1.005 6.980 -31.419 1.00 41.88 339 GLN A CA 1
ATOM 2640 C C . GLN A 1 339 ? -2.178 7.840 -30.915 1.00 41.88 339 GLN A C 1
ATOM 2642 O O . GLN A 1 339 ? -2.149 9.056 -31.047 1.00 41.88 339 GLN A O 1
ATOM 2647 N N . ARG A 1 340 ? -3.161 7.224 -30.241 1.00 40.72 340 ARG A N 1
ATOM 2648 C CA . ARG A 1 340 ? -4.314 7.934 -29.657 1.00 40.72 340 ARG A CA 1
ATOM 2649 C C . ARG A 1 340 ? -4.018 8.603 -28.307 1.00 40.72 340 ARG A C 1
ATOM 2651 O O . ARG A 1 340 ? -4.631 9.613 -27.989 1.00 40.72 340 ARG A O 1
ATOM 2658 N N . ARG A 1 341 ? -3.103 8.053 -27.496 1.00 41.84 341 ARG A N 1
ATOM 2659 C CA . ARG A 1 341 ? -2.727 8.629 -26.186 1.00 41.84 341 ARG A CA 1
ATOM 2660 C C . ARG A 1 341 ? -1.751 9.799 -26.289 1.00 41.84 341 ARG A C 1
ATOM 2662 O O . ARG A 1 341 ? -1.846 10.705 -25.471 1.00 41.84 341 ARG A O 1
ATOM 2669 N N . VAL A 1 342 ? -0.841 9.787 -27.264 1.00 41.38 342 VAL A N 1
ATOM 2670 C CA . VAL A 1 342 ? 0.107 10.892 -27.494 1.00 41.38 342 VAL A CA 1
ATOM 2671 C C . VAL A 1 342 ? -0.648 12.180 -27.834 1.00 41.38 342 VAL A C 1
ATOM 2673 O O . VAL A 1 342 ? -0.377 13.194 -27.202 1.00 41.38 342 VAL A O 1
ATOM 2676 N N . ALA A 1 343 ? -1.691 12.096 -28.669 1.00 35.94 343 ALA A N 1
ATOM 2677 C CA . ALA A 1 343 ? -2.529 13.242 -29.033 1.00 35.94 343 ALA A CA 1
ATOM 2678 C C . ALA A 1 343 ? -3.285 13.882 -27.843 1.00 35.94 343 ALA A C 1
ATOM 2680 O O . ALA A 1 343 ? -3.564 15.076 -27.815 1.00 35.94 343 ALA A O 1
ATOM 2681 N N . LEU A 1 344 ? -3.615 13.093 -26.814 1.00 35.66 344 LEU A N 1
ATOM 2682 C CA . LEU A 1 344 ? -4.233 13.593 -25.575 1.00 35.66 344 LEU A CA 1
ATOM 2683 C C . LEU A 1 344 ? -3.224 14.260 -24.625 1.00 35.66 344 LEU A C 1
ATOM 2685 O O . LEU A 1 344 ? -3.625 15.014 -23.741 1.00 35.66 344 LEU A O 1
ATOM 2689 N N . LEU A 1 345 ? -1.932 13.947 -24.756 1.00 34.59 345 LEU A N 1
ATOM 2690 C CA . LEU A 1 345 ? -0.872 14.378 -23.838 1.00 34.59 345 LEU A CA 1
ATOM 2691 C C . LEU A 1 345 ? -0.095 15.597 -24.345 1.00 34.59 345 LEU A C 1
ATOM 2693 O O . LEU A 1 345 ? 0.434 16.343 -23.523 1.00 34.59 345 LEU A O 1
ATOM 2697 N N . ASP A 1 346 ? -0.034 15.797 -25.660 1.00 38.81 346 ASP A N 1
ATOM 2698 C CA . ASP A 1 346 ? 0.572 16.970 -26.304 1.00 38.81 346 ASP A CA 1
ATOM 2699 C C . ASP A 1 346 ? -0.424 18.125 -26.531 1.00 38.81 346 ASP A C 1
ATOM 2701 O O . ASP A 1 346 ? -0.032 19.201 -26.978 1.00 38.81 346 ASP A O 1
ATOM 2705 N N . GLY A 1 347 ? -1.703 17.925 -26.186 1.00 35.50 347 GLY A N 1
ATOM 2706 C CA . GLY A 1 347 ? -2.760 18.924 -26.343 1.00 35.50 347 GLY A CA 1
ATOM 2707 C C . GLY A 1 347 ? -3.328 19.030 -27.762 1.00 35.50 347 GLY A C 1
ATOM 2708 O O . GLY A 1 347 ? -4.124 19.930 -28.011 1.00 35.50 347 GLY A O 1
ATOM 2709 N N . SER A 1 348 ? -2.961 18.124 -28.676 1.00 43.69 348 SER A N 1
ATOM 2710 C CA . SER A 1 348 ? -3.508 18.076 -30.041 1.00 43.69 348 SER A CA 1
ATOM 2711 C C . SER A 1 348 ? -4.892 17.417 -30.135 1.00 43.69 348 SER A C 1
ATOM 2713 O O . SER A 1 348 ? -5.511 17.419 -31.198 1.00 43.69 348 SER A O 1
ATOM 2715 N N . TRP A 1 349 ? -5.411 16.868 -29.033 1.00 45.25 349 TRP A N 1
ATOM 2716 C CA . TRP A 1 349 ? -6.760 16.314 -28.964 1.00 45.25 349 TRP A CA 1
ATOM 2717 C C . TRP A 1 349 ? -7.824 17.418 -29.022 1.00 45.25 349 TRP A C 1
ATOM 2719 O O . TRP A 1 349 ? -7.907 18.258 -28.124 1.00 45.25 349 TRP A O 1
ATOM 2729 N N . THR A 1 350 ? -8.682 17.365 -30.045 1.00 42.75 350 THR A N 1
ATOM 2730 C CA . THR A 1 350 ? -9.923 18.147 -30.124 1.00 42.75 350 THR A CA 1
ATOM 2731 C C . THR A 1 350 ? -11.145 17.221 -30.102 1.00 42.75 350 THR A C 1
ATOM 2733 O O . THR A 1 350 ? -11.043 16.062 -30.518 1.00 42.75 350 THR A O 1
ATOM 2736 N N . PRO A 1 351 ? -12.318 17.699 -29.642 1.00 38.81 351 PRO A N 1
ATOM 2737 C CA . PRO A 1 351 ? -13.555 16.919 -29.672 1.00 38.81 351 PRO A CA 1
ATOM 2738 C C . PRO A 1 351 ? -13.930 16.413 -31.073 1.00 38.81 351 PRO A C 1
ATOM 2740 O O . PRO A 1 351 ? -14.512 15.338 -31.184 1.00 38.81 351 PRO A O 1
ATOM 2743 N N . GLU A 1 352 ? -13.572 17.130 -32.147 1.00 40.50 352 GLU A N 1
ATOM 2744 C CA . GLU A 1 352 ? -13.851 16.689 -33.521 1.00 40.50 352 GLU A CA 1
ATOM 2745 C C . GLU A 1 352 ? -13.039 15.449 -33.937 1.00 40.50 352 GLU A C 1
ATOM 2747 O O . GLU A 1 352 ? -13.502 14.666 -34.764 1.00 40.50 352 GLU A O 1
ATOM 2752 N N . ALA A 1 353 ? -11.865 15.214 -33.338 1.00 45.97 353 ALA A N 1
ATOM 2753 C CA . ALA A 1 353 ? -11.004 14.070 -33.652 1.00 45.97 353 ALA A CA 1
ATOM 2754 C C . ALA A 1 353 ? -11.514 12.727 -33.083 1.00 45.97 353 ALA A C 1
ATOM 2756 O O . ALA A 1 353 ? -10.952 11.677 -33.393 1.00 45.97 353 ALA A O 1
ATOM 2757 N N . GLU A 1 354 ? -12.548 12.741 -32.232 1.00 37.12 354 GLU A N 1
ATOM 2758 C CA . GLU A 1 354 ? -13.135 11.536 -31.621 1.00 37.12 354 GLU A CA 1
ATOM 2759 C C . GLU A 1 354 ? -14.360 10.999 -32.396 1.00 37.12 354 GLU A C 1
ATOM 2761 O O . GLU A 1 354 ? -14.807 9.883 -32.127 1.00 37.12 354 GLU A O 1
ATOM 2766 N N . PHE A 1 355 ? -14.890 11.767 -33.359 1.00 33.56 355 PHE A N 1
ATOM 2767 C CA . PHE A 1 355 ? -16.123 11.455 -34.104 1.00 33.56 355 PHE A CA 1
ATOM 2768 C C . PHE A 1 355 ? -15.925 11.189 -35.612 1.00 33.56 355 PHE A C 1
ATOM 2770 O O . PHE A 1 355 ? -16.912 11.066 -36.339 1.00 33.56 355 PHE A O 1
ATOM 2777 N N . LEU A 1 356 ? -14.676 11.044 -36.066 1.00 31.58 356 LEU A N 1
ATOM 2778 C CA . LEU A 1 356 ? -14.293 10.420 -37.343 1.00 31.58 356 LEU A CA 1
ATOM 2779 C C . LEU A 1 356 ? -13.694 9.035 -37.068 1.00 31.58 356 LEU A C 1
ATOM 2781 O O . LEU A 1 356 ? -13.955 8.115 -37.876 1.00 31.58 356 LEU A O 1
#

Secondary structure (DSSP, 8-state):
---------HHHHHHHS-HHHHHHHHHHHHHHHTTS-GGGGSSHHHHHHHS--GGG-EEE--HHHHHHHSEEEEEEPTT--SSTTGGGGSTT---HHHHHHHHHTSTTTHHHHHHHS-GGGEEEEE-----SS-BEEEEEEEES-SGGGT--TTEEEEEEEEEES-PPP---EEE-HHHH-GGGT--S--S--SS------TTTHHHH-EEEEEEEEEEEETTEEEEEEEEEEES-SSSSPP-HHHHHHHHHSS-BTT-GGGGGTTTSS-TTSTTHHHHHHHH-TTS--S--EEEEEEEEEEEEE-TTSS-EEEEEEEEE-SS-SGGG-BSS--SHHHHHHHHHHTT---GGGG--

Radius of gyration: 22.4 Å; Cα contacts (8 Å, |Δi|>4): 592; chains: 1; bounding box: 52×54×68 Å

Organism: Trypanosoma congolense (strain IL3000) (NCBI:txid1068625)